Protein AF-A0A8S2J5C4-F1 (afdb_monomer)

InterPro domains:
  IPR001611 Leucine-rich repeat [PF13516] (174-197)
  IPR001611 Leucine-rich repeat [PF13516] (202-225)
  IPR010610 Erythromycin biosynthesis protein CIII-like, C-terminal domain [PF06722] (1-81)
  IPR032675 Leucine-rich repeat domain superfamily [G3DSA:3.80.10.10] (122-248)
  IPR050426 Glycosyltransferase 28 [PTHR48050] (3-110)

Secondary structure (DSSP, 8-state):
--EEE---HHHHHHHHHHT--EEE---STHHHHHHHHHHHTTSSPPP--TTT--HHHHHHHHHHHHH-HHHHHHHHHHHHHHHH--HHHHHHHHHHHHS-HHHHB-SS-TTSB--EEEGGGTEEE-HHHHHHHHHTTS--GGGPEE---SEEE-TTS---HHHHHHHHHHHHHH-S---EEE--SS--BHHHHHHHHHHHHH-SS--EEE--S-B-HHHHHHHHHHHHHHS-S---EEE-TTPPPPP-

Nearest PDB structures (foldseek):
  4peq-assembly2_D  TM=9.043E-01  e=5.462E-05  Bos taurus
  8ej4-assembly1_C  TM=9.328E-01  e=6.875E-05  Homo sapiens
  4peq-assembly1_B  TM=9.469E-01  e=1.629E-04  Bos taurus
  7vtq-assembly1_B  TM=9.035E-01  e=1.452E-04  Mus musculus
  8x7w-assembly1_D  TM=8.723E-01  e=1.936E-04  Escherichia coli K-12

Organism: NCBI:txid392030

Structure (mmCIF, N/CA/C/O backbone):
data_AF-A0A8S2J5C4-F1
#
_entry.id   AF-A0A8S2J5C4-F1
#
loop_
_atom_site.group_PDB
_atom_site.id
_atom_site.type_symbol
_atom_site.label_atom_id
_atom_site.label_alt_id
_atom_site.label_comp_id
_atom_site.label_asym_id
_atom_site.label_entity_id
_atom_site.label_seq_id
_atom_site.pdbx_PDB_ins_code
_atom_site.Cartn_x
_atom_site.Cartn_y
_atom_site.Cartn_z
_atom_site.occupancy
_atom_site.B_iso_or_equiv
_atom_site.auth_seq_id
_atom_site.auth_comp_id
_atom_site.auth_asym_id
_atom_site.auth_atom_id
_atom_site.pdbx_PDB_model_num
ATOM 1 N N . ASP A 1 1 ? -25.287 -9.073 27.183 1.00 85.12 1 ASP A N 1
ATOM 2 C CA . ASP A 1 1 ? -23.843 -9.213 26.931 1.00 85.12 1 ASP A CA 1
ATOM 3 C C . ASP A 1 1 ? -23.308 -7.969 26.255 1.00 85.12 1 ASP A C 1
ATOM 5 O O . ASP A 1 1 ? -24.075 -7.265 25.604 1.00 85.12 1 ASP A O 1
ATOM 9 N N . GLY A 1 2 ? -22.027 -7.682 26.456 1.00 93.75 2 GLY A N 1
ATOM 10 C CA . GLY A 1 2 ? -21.318 -6.548 25.875 1.00 93.75 2 GLY A CA 1
ATOM 11 C C . GLY A 1 2 ? -19.813 -6.787 25.938 1.00 93.75 2 GLY A C 1
ATOM 12 O O . GLY A 1 2 ? -19.362 -7.717 26.609 1.00 93.75 2 GLY A O 1
ATOM 13 N N . ILE A 1 3 ? -19.046 -5.990 25.205 1.00 96.25 3 ILE A N 1
ATOM 14 C CA . ILE A 1 3 ? -17.599 -6.159 25.050 1.00 96.25 3 ILE A CA 1
ATOM 15 C C . ILE A 1 3 ? -16.890 -4.920 25.586 1.00 96.25 3 ILE A C 1
ATOM 17 O O . ILE A 1 3 ? -17.375 -3.805 25.431 1.00 96.25 3 ILE A O 1
ATOM 21 N N . CYS A 1 4 ? -15.728 -5.115 26.201 1.00 97.44 4 CYS A N 1
ATOM 22 C CA . CYS A 1 4 ? -14.827 -4.042 26.599 1.00 97.44 4 CYS A CA 1
ATOM 23 C C . CYS A 1 4 ? -13.423 -4.351 26.073 1.00 97.44 4 CYS A C 1
ATOM 25 O O . CYS A 1 4 ? -12.930 -5.465 26.261 1.00 97.44 4 CYS A O 1
ATOM 27 N N . HIS A 1 5 ? -12.795 -3.399 25.384 1.00 97.62 5 HIS A N 1
ATOM 28 C CA . HIS A 1 5 ? -11.459 -3.577 24.818 1.00 97.62 5 HIS A CA 1
ATOM 29 C C . HIS A 1 5 ? -10.742 -2.246 24.576 1.00 97.62 5 HIS A C 1
ATOM 31 O O . HIS A 1 5 ? -11.338 -1.175 24.605 1.00 97.62 5 HIS A O 1
ATOM 37 N N . HIS A 1 6 ? -9.462 -2.319 24.222 1.00 96.75 6 HIS A N 1
ATOM 38 C CA . HIS A 1 6 ? -8.612 -1.146 24.013 1.00 96.75 6 HIS A CA 1
ATOM 39 C C . HIS A 1 6 ? -8.942 -0.282 22.774 1.00 96.75 6 HIS A C 1
ATOM 41 O O . HIS A 1 6 ? -8.589 0.885 22.738 1.00 96.75 6 HIS A O 1
ATOM 47 N N . GLY A 1 7 ? -9.613 -0.823 21.751 1.00 95.94 7 GLY A N 1
ATOM 48 C CA . GLY A 1 7 ? -10.027 -0.046 20.568 1.00 95.94 7 GLY A CA 1
ATOM 49 C C . GLY A 1 7 ? -9.244 -0.316 19.291 1.00 95.94 7 GLY A C 1
ATOM 50 O O . GLY A 1 7 ? -9.384 0.440 18.339 1.00 95.94 7 GLY A O 1
ATOM 51 N N . GLY A 1 8 ? -8.432 -1.374 19.235 1.00 95.62 8 GLY A N 1
ATOM 52 C CA . GLY A 1 8 ? -7.798 -1.785 17.983 1.00 95.62 8 GLY A CA 1
ATOM 53 C C . GLY A 1 8 ? -8.836 -2.126 16.908 1.00 95.62 8 GLY A C 1
ATOM 54 O O . GLY A 1 8 ? -9.813 -2.822 17.194 1.00 95.62 8 GLY A O 1
ATOM 55 N N . ALA A 1 9 ? -8.601 -1.679 15.669 1.00 94.00 9 ALA A N 1
ATOM 56 C CA . ALA A 1 9 ? -9.542 -1.778 14.546 1.00 94.00 9 ALA A CA 1
ATOM 57 C C . ALA A 1 9 ? -10.192 -3.167 14.399 1.00 94.00 9 ALA A C 1
ATOM 59 O O . ALA A 1 9 ? -11.412 -3.285 14.304 1.00 94.00 9 ALA A O 1
ATOM 60 N N . GLY A 1 10 ? -9.383 -4.233 14.436 1.00 94.44 10 GLY A N 1
ATOM 61 C CA . GLY A 1 10 ? -9.871 -5.607 14.298 1.00 94.44 10 GLY A CA 1
ATOM 62 C C . GLY A 1 10 ? -10.749 -6.068 15.465 1.00 94.44 10 GLY A C 1
ATOM 63 O O . GLY A 1 10 ? -11.749 -6.749 15.247 1.00 94.44 10 GLY A O 1
ATOM 64 N N . THR A 1 11 ? -10.419 -5.676 16.699 1.00 95.94 11 THR A N 1
ATOM 65 C CA . THR A 1 11 ? -11.220 -6.022 17.883 1.00 95.94 11 THR A CA 1
ATOM 66 C C . THR A 1 11 ? -12.532 -5.243 17.902 1.00 95.94 11 THR A C 1
ATOM 68 O O . THR A 1 11 ? -13.578 -5.844 18.145 1.00 95.94 11 THR A O 1
ATOM 71 N N . THR A 1 12 ? -12.492 -3.953 17.553 1.00 97.00 12 THR A N 1
ATOM 72 C CA . THR A 1 12 ? -13.690 -3.119 17.385 1.00 97.00 12 THR A CA 1
ATOM 73 C C . THR A 1 12 ? -14.611 -3.714 16.325 1.00 97.00 12 THR A C 1
ATOM 75 O O . THR A 1 12 ? -15.789 -3.956 16.587 1.00 97.00 12 THR A O 1
ATOM 78 N N . ALA A 1 13 ? -14.070 -4.044 15.148 1.00 95.19 13 ALA A N 1
ATOM 79 C CA . ALA A 1 13 ? -14.833 -4.674 14.078 1.00 95.19 13 ALA A CA 1
ATOM 80 C C . ALA A 1 13 ? -15.442 -6.015 14.518 1.00 95.19 13 ALA A C 1
ATOM 82 O O . ALA A 1 13 ? -16.607 -6.276 14.231 1.00 95.19 13 ALA A O 1
ATOM 83 N N . ALA A 1 14 ? -14.699 -6.850 15.251 1.00 96.44 14 ALA A N 1
ATOM 84 C CA . ALA A 1 14 ? -15.210 -8.119 15.763 1.00 96.44 14 ALA A CA 1
ATOM 85 C C . ALA A 1 14 ? -16.363 -7.928 16.764 1.00 96.44 14 ALA A C 1
ATOM 87 O O . ALA A 1 14 ? -17.365 -8.642 16.675 1.00 96.44 14 ALA A O 1
ATOM 88 N N . GLY A 1 15 ? -16.256 -6.959 17.679 1.00 96.69 15 GLY A N 1
ATOM 89 C CA . GLY A 1 15 ? -17.304 -6.675 18.659 1.00 96.69 15 GLY A CA 1
ATOM 90 C C . GLY A 1 15 ? -18.584 -6.135 18.026 1.00 96.69 15 GLY A C 1
ATOM 91 O O . GLY A 1 15 ? -19.674 -6.660 18.273 1.00 96.69 15 GLY A O 1
ATOM 92 N N . LEU A 1 16 ? -18.446 -5.176 17.107 1.00 96.81 16 LEU A N 1
ATOM 93 C CA . LEU A 1 16 ? -19.568 -4.649 16.331 1.00 96.81 16 LEU A CA 1
ATOM 94 C C . LEU A 1 16 ? -20.186 -5.727 15.433 1.00 96.81 16 LEU A C 1
ATOM 96 O O . LEU A 1 16 ? -21.406 -5.867 15.396 1.00 96.81 16 LEU A O 1
ATOM 100 N N . ARG A 1 17 ? -19.367 -6.564 14.780 1.00 96.81 17 ARG A N 1
ATOM 101 C CA . ARG A 1 17 ? -19.833 -7.707 13.977 1.00 96.81 17 ARG A CA 1
ATOM 102 C C . ARG A 1 17 ? -20.546 -8.761 14.814 1.00 96.81 17 ARG A C 1
ATOM 104 O O . ARG A 1 17 ? -21.398 -9.452 14.268 1.00 96.81 17 ARG A O 1
ATOM 111 N N . ALA A 1 18 ? -20.238 -8.911 16.103 1.00 97.62 18 ALA A N 1
ATOM 112 C CA . ALA A 1 18 ? -21.003 -9.769 17.011 1.00 97.62 18 ALA A CA 1
ATOM 113 C C . ALA A 1 18 ? -22.382 -9.171 17.347 1.00 97.62 18 ALA A C 1
ATOM 115 O O . ALA A 1 18 ? -23.300 -9.901 17.713 1.00 97.62 18 ALA A O 1
ATOM 116 N N . GLY A 1 19 ? -22.568 -7.869 17.127 1.00 97.62 19 GLY A N 1
ATOM 117 C CA . GLY A 1 19 ? -23.791 -7.142 17.445 1.00 97.62 19 GLY A CA 1
ATOM 118 C C . GLY A 1 19 ? -23.923 -6.835 18.934 1.00 97.62 19 GLY A C 1
ATOM 119 O O . GLY A 1 19 ? -25.033 -6.809 19.465 1.00 97.62 19 GLY A O 1
ATOM 120 N N . LEU A 1 20 ? -22.788 -6.668 19.617 1.00 97.69 20 LEU A N 1
ATOM 121 C CA . LEU A 1 20 ? -22.727 -6.430 21.051 1.00 97.69 20 LEU A CA 1
ATOM 122 C C . LEU A 1 20 ? -22.368 -4.968 21.338 1.00 97.69 20 LEU A C 1
ATOM 124 O O . LEU A 1 20 ? -21.458 -4.430 20.697 1.00 97.69 20 LEU A O 1
ATOM 128 N N . PRO A 1 21 ? -23.029 -4.330 22.322 1.00 98.25 21 PRO A N 1
ATOM 129 C CA . PRO A 1 21 ? -22.590 -3.041 22.824 1.00 98.25 21 PRO A CA 1
ATOM 130 C C . PRO A 1 21 ? -21.111 -3.073 23.215 1.00 98.25 21 PRO A C 1
ATOM 132 O O . PRO A 1 21 ? -20.671 -4.011 23.887 1.00 98.25 21 PRO A O 1
ATOM 135 N N . THR A 1 22 ? -20.351 -2.071 22.783 1.00 97.94 22 THR A N 1
ATOM 136 C CA . THR A 1 22 ? -18.886 -2.077 22.870 1.00 97.94 22 THR A CA 1
ATOM 137 C C . THR A 1 22 ? -18.379 -0.881 23.675 1.00 97.94 22 THR A C 1
ATOM 139 O O . THR A 1 22 ? -18.705 0.259 23.373 1.00 97.94 22 THR A O 1
ATOM 142 N N . ILE A 1 23 ? -17.569 -1.131 24.702 1.00 98.38 23 ILE A N 1
ATOM 143 C CA . ILE A 1 23 ? -16.819 -0.119 25.452 1.00 98.38 23 ILE A CA 1
ATOM 144 C C . ILE A 1 23 ? -15.395 -0.083 24.902 1.00 98.38 23 ILE A C 1
ATOM 146 O O . ILE A 1 23 ? -14.729 -1.120 24.817 1.00 98.38 23 ILE A O 1
ATOM 150 N N . VAL A 1 24 ? -14.919 1.117 24.571 1.00 98.38 24 VAL A N 1
ATOM 151 C CA . VAL A 1 24 ? -13.563 1.337 24.062 1.00 98.38 24 VAL A CA 1
ATOM 152 C C . VAL A 1 24 ? -12.733 2.101 25.090 1.00 98.38 24 VAL A C 1
ATOM 154 O O . VAL A 1 24 ? -13.115 3.191 25.511 1.00 98.38 24 VAL A O 1
ATOM 157 N N . ILE A 1 25 ? -11.592 1.527 25.479 1.00 98.31 25 ILE A N 1
ATOM 158 C CA . ILE A 1 25 ? -10.622 2.110 26.416 1.00 98.31 25 ILE A CA 1
ATOM 159 C C . ILE A 1 25 ? -9.326 2.431 25.657 1.00 98.31 25 ILE A C 1
ATOM 161 O O . ILE A 1 25 ? -8.399 1.617 25.669 1.00 98.31 25 ILE A O 1
ATOM 165 N N . PRO A 1 26 ? -9.246 3.570 24.948 1.00 97.94 26 PRO A N 1
ATOM 166 C CA . PRO A 1 26 ? -8.093 3.877 24.116 1.00 97.94 26 PRO A CA 1
ATOM 167 C C . PRO A 1 26 ? -6.864 4.231 24.953 1.00 97.94 26 PRO A C 1
ATOM 169 O O . PRO A 1 26 ? -6.944 4.944 25.956 1.00 97.94 26 PRO A O 1
ATOM 172 N N . PHE A 1 27 ? -5.707 3.764 24.494 1.00 96.75 27 PHE A N 1
ATOM 173 C CA . PHE A 1 27 ? -4.395 4.114 25.032 1.00 96.75 27 PHE A CA 1
ATOM 174 C C . PHE A 1 27 ? -3.705 5.157 24.147 1.00 96.75 27 PHE A C 1
ATOM 176 O O . PHE A 1 27 ? -3.158 6.129 24.662 1.00 96.75 27 PHE A O 1
ATOM 183 N N . PHE A 1 28 ? -3.743 4.988 22.820 1.00 93.19 28 PHE A N 1
ATOM 184 C CA . PHE A 1 28 ? -3.074 5.875 21.859 1.00 93.19 28 PHE A CA 1
ATOM 185 C C . PHE A 1 28 ? -3.637 5.726 20.434 1.00 93.19 28 PHE A C 1
ATOM 187 O O . PHE A 1 28 ? -4.315 4.749 20.118 1.00 93.19 28 PHE A O 1
ATOM 194 N N . GLY A 1 29 ? -3.297 6.677 19.559 1.00 93.44 29 GLY A N 1
ATOM 195 C CA . GLY A 1 29 ? -3.454 6.548 18.107 1.00 93.44 29 GLY A CA 1
ATOM 196 C C . GLY A 1 29 ? -4.897 6.402 17.623 1.00 93.44 29 GLY A C 1
ATOM 197 O O . GLY A 1 29 ? -5.802 7.101 18.077 1.00 93.44 29 GLY A O 1
ATOM 198 N N . ASP A 1 30 ? -5.099 5.482 16.681 1.00 92.75 30 ASP A N 1
ATOM 199 C CA . ASP A 1 30 ? -6.379 5.220 16.015 1.00 92.75 30 ASP A CA 1
ATOM 200 C C . ASP A 1 30 ? -7.457 4.638 16.946 1.00 92.75 30 ASP A C 1
ATOM 202 O O . ASP A 1 30 ? -8.636 4.631 16.604 1.00 92.75 30 ASP A O 1
ATOM 206 N N . GLN A 1 31 ? -7.093 4.205 18.154 1.00 97.56 31 GLN A N 1
ATOM 207 C CA . GLN A 1 31 ? -8.039 3.667 19.135 1.00 97.56 31 GLN A CA 1
ATOM 208 C C . GLN A 1 31 ? -9.075 4.708 19.580 1.00 97.56 31 GLN A C 1
ATOM 210 O O . GLN A 1 31 ? -10.229 4.356 19.824 1.00 97.56 31 GLN A O 1
ATOM 215 N N . TYR A 1 32 ? -8.687 5.987 19.657 1.00 97.06 32 TYR A N 1
ATOM 216 C CA . TYR A 1 32 ? -9.616 7.084 19.959 1.00 97.06 32 TYR A CA 1
ATOM 217 C C . TYR A 1 32 ? -10.652 7.240 18.850 1.00 97.06 32 TYR A C 1
ATOM 219 O O . TYR A 1 32 ? -11.847 7.265 19.128 1.00 97.06 32 TYR A O 1
ATOM 227 N N . PHE A 1 33 ? -10.191 7.228 17.596 1.00 97.00 33 PHE A N 1
ATOM 228 C CA . PHE A 1 33 ? -11.062 7.265 16.426 1.00 97.00 33 PHE A CA 1
ATOM 229 C C . PHE A 1 33 ? -12.081 6.119 16.453 1.00 97.00 33 PHE A C 1
ATOM 231 O O . PHE A 1 33 ? -13.271 6.348 16.253 1.00 97.00 33 PHE A O 1
ATOM 238 N N . TRP A 1 34 ? -11.656 4.892 16.767 1.00 97.31 34 TRP A N 1
ATOM 239 C CA . TRP A 1 34 ? -12.586 3.765 16.867 1.00 97.31 34 TRP A CA 1
ATOM 240 C C . TRP A 1 34 ? -13.574 3.895 18.029 1.00 97.31 34 TRP A C 1
ATOM 242 O O . TRP A 1 34 ? -14.727 3.493 17.886 1.00 97.31 34 TRP A O 1
ATOM 252 N N . GLY A 1 35 ? -13.156 4.479 19.153 1.00 97.50 35 GLY A N 1
ATOM 253 C CA . GLY A 1 35 ? -14.060 4.832 20.247 1.00 97.50 35 GLY A CA 1
ATOM 254 C C . GLY A 1 35 ? -15.133 5.836 19.823 1.00 97.50 35 GLY A C 1
ATOM 255 O O . GLY A 1 35 ? -16.315 5.616 20.086 1.00 97.50 35 GLY A O 1
ATOM 256 N N . ASP A 1 36 ? -14.740 6.875 19.086 1.00 97.94 36 ASP A N 1
ATOM 257 C CA . ASP A 1 36 ? -15.668 7.865 18.536 1.00 97.94 36 ASP A CA 1
ATOM 258 C C . ASP A 1 36 ? -16.635 7.232 17.526 1.00 97.94 36 ASP A C 1
ATOM 260 O O . ASP A 1 36 ? -17.833 7.502 17.572 1.00 97.94 36 ASP A O 1
ATOM 264 N N . VAL A 1 37 ? -16.157 6.334 16.655 1.00 97.31 37 VAL A N 1
ATOM 265 C CA . VAL A 1 37 ? -17.010 5.586 15.711 1.00 97.31 37 VAL A CA 1
ATOM 266 C C . VAL A 1 37 ? -18.056 4.749 16.455 1.00 97.31 37 VAL A C 1
ATOM 268 O O . VAL A 1 37 ? -19.233 4.750 16.081 1.00 97.31 37 VAL A O 1
ATOM 271 N N . VAL A 1 38 ? -17.663 4.058 17.529 1.00 98.00 38 VAL A N 1
ATOM 272 C CA . VAL A 1 38 ? -18.588 3.267 18.354 1.00 98.00 38 VAL A CA 1
ATOM 273 C C . VAL A 1 38 ? -19.655 4.162 18.990 1.00 98.00 38 VAL A C 1
ATOM 275 O O . VAL A 1 38 ? -20.844 3.854 18.872 1.00 98.00 38 VAL A O 1
ATOM 278 N N . GLN A 1 39 ? -19.264 5.295 19.575 1.00 97.81 39 GLN A N 1
ATOM 279 C CA . GLN A 1 39 ? -20.200 6.248 20.174 1.00 97.81 39 GLN A CA 1
ATOM 280 C C . GLN A 1 39 ? -21.155 6.855 19.139 1.00 97.81 39 GLN A C 1
ATOM 282 O O . GLN A 1 39 ? -22.369 6.854 19.341 1.00 97.81 39 GLN A O 1
ATOM 287 N N . GLN A 1 40 ? -20.625 7.356 18.021 1.00 97.81 40 GLN A N 1
ATOM 288 C CA . GLN A 1 40 ? -21.407 8.004 16.963 1.00 97.81 40 GLN A CA 1
ATOM 289 C C . GLN A 1 40 ? -22.388 7.037 16.297 1.00 97.81 40 GLN A C 1
ATOM 291 O O . GLN A 1 40 ? -23.476 7.438 15.889 1.00 97.81 40 GLN A O 1
ATOM 296 N N . SER A 1 41 ? -22.032 5.753 16.217 1.00 96.81 41 SER A N 1
ATOM 297 C CA . SER A 1 41 ? -22.940 4.716 15.725 1.00 96.81 41 SER A CA 1
ATOM 298 C C . SER A 1 41 ? -24.054 4.352 16.713 1.00 96.81 41 SER A C 1
ATOM 300 O O . SER A 1 41 ? -24.989 3.658 16.323 1.00 96.81 41 SER A O 1
ATOM 302 N N . GLY A 1 42 ? 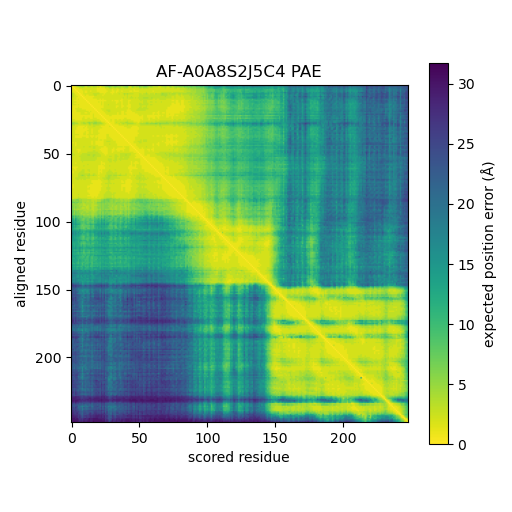-23.963 4.790 17.976 1.00 97.56 42 GLY A N 1
ATOM 303 C CA . GLY A 1 42 ? -24.887 4.431 19.053 1.00 97.56 42 GLY A CA 1
ATOM 304 C C . GLY A 1 42 ? -24.713 3.003 19.580 1.00 97.56 42 GLY A C 1
ATOM 305 O O . GLY A 1 42 ? -25.553 2.532 20.344 1.00 97.56 42 GLY A O 1
ATOM 306 N N . ALA A 1 43 ? -23.648 2.301 19.181 1.00 97.75 43 ALA A N 1
ATOM 307 C CA . ALA A 1 43 ? -23.364 0.922 19.586 1.00 97.75 43 ALA A CA 1
ATOM 308 C C . ALA A 1 43 ? -22.537 0.825 20.883 1.00 97.75 43 ALA A C 1
ATOM 310 O O . ALA A 1 43 ? -22.139 -0.266 21.287 1.00 97.75 43 ALA A O 1
ATOM 311 N N . GLY A 1 44 ? -22.262 1.945 21.544 1.00 97.81 44 GLY A N 1
ATOM 312 C CA . GLY A 1 44 ? -21.526 1.979 22.799 1.00 97.81 44 GLY A CA 1
ATOM 313 C C . GLY A 1 44 ? -21.467 3.381 23.402 1.00 97.81 44 GLY A C 1
ATOM 314 O O . GLY A 1 44 ? -21.873 4.349 22.755 1.00 97.81 44 GLY A O 1
ATOM 315 N N . PRO A 1 45 ? -20.995 3.504 24.652 1.00 97.31 45 PRO A N 1
ATOM 316 C CA . PRO A 1 45 ? -20.709 4.799 25.256 1.00 97.31 45 PRO A CA 1
ATOM 317 C C . PRO A 1 45 ? -19.505 5.476 24.580 1.00 97.31 45 PRO A C 1
ATOM 319 O O . PRO A 1 45 ? -18.800 4.866 23.776 1.00 97.31 45 PRO A O 1
ATOM 322 N N . GLY A 1 46 ? -19.260 6.741 24.937 1.00 96.50 46 GLY A N 1
ATOM 323 C CA . GLY A 1 46 ? -18.043 7.450 24.533 1.00 96.50 46 GLY A CA 1
ATOM 324 C C . GLY A 1 46 ? -16.763 6.738 24.983 1.00 96.50 46 GLY A C 1
ATOM 325 O O . GLY A 1 46 ? -16.806 5.976 25.959 1.00 96.50 46 GLY A O 1
ATOM 326 N N . PRO A 1 47 ? -15.630 6.970 24.292 1.00 97.38 47 PRO A N 1
ATOM 327 C CA . PRO A 1 47 ? -14.359 6.378 24.681 1.00 97.38 47 PRO A CA 1
ATOM 328 C C . PRO A 1 47 ? -14.012 6.733 26.128 1.00 97.38 47 PRO A C 1
ATOM 330 O O . PRO A 1 47 ? -14.262 7.848 26.586 1.00 97.38 47 PRO A O 1
ATOM 333 N N . LEU A 1 48 ? -13.401 5.784 26.835 1.00 98.00 48 LEU A N 1
ATOM 334 C CA . LEU A 1 48 ? -12.895 5.963 28.194 1.00 98.00 48 LEU A CA 1
ATOM 335 C C . LEU A 1 48 ? -11.361 5.925 28.166 1.00 98.00 48 LEU A C 1
ATOM 337 O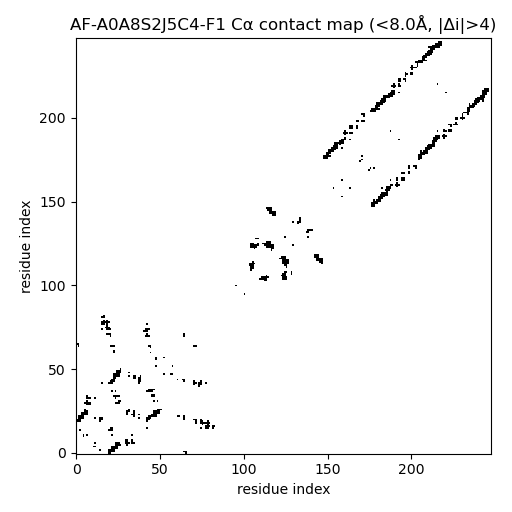 O . LEU A 1 48 ? -10.791 4.842 28.300 1.00 98.00 48 LEU A O 1
ATOM 341 N N . PRO A 1 49 ? -10.667 7.057 27.941 1.00 97.88 49 PRO A N 1
ATOM 342 C CA . PRO A 1 49 ? -9.216 7.059 27.799 1.00 97.88 49 PRO A CA 1
ATOM 343 C C . PRO A 1 49 ? -8.528 6.429 29.006 1.00 97.88 49 PRO A C 1
ATOM 345 O O . PRO A 1 49 ? -8.819 6.784 30.148 1.00 97.88 49 PRO A O 1
ATOM 348 N N . ALA A 1 50 ? -7.573 5.529 28.761 1.00 97.31 50 ALA A N 1
ATOM 349 C CA . ALA A 1 50 ? -6.875 4.811 29.828 1.00 97.31 50 ALA A CA 1
ATOM 350 C C . ALA A 1 50 ? -6.190 5.760 30.832 1.00 97.31 50 ALA A C 1
ATOM 352 O O . ALA A 1 50 ? -6.098 5.445 32.015 1.00 97.31 50 ALA A O 1
ATOM 353 N N . ALA A 1 51 ? -5.755 6.939 30.373 1.00 96.56 51 ALA A N 1
ATOM 354 C CA . ALA A 1 51 ? -5.103 7.959 31.194 1.00 96.56 51 ALA A CA 1
ATOM 355 C C . ALA A 1 51 ? -6.021 8.601 32.253 1.00 96.56 51 ALA A C 1
ATOM 357 O O . ALA A 1 51 ? -5.525 9.110 33.255 1.00 96.56 51 ALA A O 1
ATOM 358 N N . THR A 1 52 ? -7.339 8.598 32.037 1.00 96.88 52 THR A N 1
ATOM 359 C CA . THR A 1 52 ? -8.335 9.216 32.931 1.00 96.88 52 THR A CA 1
ATOM 360 C C . THR A 1 52 ? -9.379 8.217 33.429 1.00 96.88 52 THR A C 1
ATOM 362 O O . THR A 1 52 ? -10.363 8.611 34.056 1.00 96.88 52 THR A O 1
ATOM 365 N N . LEU A 1 53 ? -9.179 6.925 33.153 1.00 97.12 53 LEU A N 1
ATOM 366 C CA . LEU A 1 53 ? -10.085 5.856 33.543 1.00 97.12 53 LEU A CA 1
ATOM 367 C C . LEU A 1 53 ? -10.111 5.701 35.066 1.00 97.12 53 LEU A C 1
ATOM 369 O O . LEU A 1 53 ? -9.075 5.597 35.721 1.00 97.12 53 LEU A O 1
ATOM 373 N N . THR A 1 54 ? -11.314 5.607 35.617 1.00 97.94 54 THR A N 1
ATOM 374 C CA . THR A 1 54 ? -11.547 5.310 37.033 1.00 97.94 54 THR A CA 1
ATOM 375 C C . THR A 1 54 ? -12.497 4.127 37.180 1.00 97.94 54 THR A C 1
ATOM 377 O O . THR A 1 54 ? -13.201 3.747 36.240 1.00 97.94 54 THR A O 1
ATOM 380 N N . THR A 1 55 ? -12.559 3.547 38.377 1.00 97.94 55 THR A N 1
ATOM 381 C CA . THR A 1 55 ? -13.519 2.478 38.680 1.00 97.94 55 THR A CA 1
ATOM 382 C C . THR A 1 55 ? -14.957 2.953 38.464 1.00 97.94 55 THR A C 1
ATOM 384 O O . THR A 1 55 ? -15.763 2.228 37.889 1.00 97.94 55 THR A O 1
ATOM 387 N N . GLU A 1 56 ? -15.282 4.185 38.858 1.00 98.19 56 GLU A N 1
ATOM 388 C CA . GLU A 1 56 ? -16.627 4.758 38.739 1.00 98.19 56 GLU A CA 1
ATOM 389 C C . GLU A 1 56 ? -17.036 4.933 37.275 1.00 98.19 56 GLU A C 1
ATOM 391 O O . GLU A 1 56 ? -18.148 4.567 36.889 1.00 98.19 56 GLU A O 1
ATOM 396 N N . THR A 1 57 ? -16.131 5.457 36.444 1.00 97.50 57 THR A N 1
ATOM 397 C CA . THR A 1 57 ? -16.393 5.658 35.011 1.00 97.50 57 THR A CA 1
ATOM 398 C C . THR A 1 57 ? -16.564 4.326 34.282 1.00 97.50 57 THR A C 1
ATOM 400 O O . THR A 1 57 ? -17.494 4.182 33.484 1.00 97.50 57 THR A O 1
ATOM 403 N N . LEU A 1 58 ? -15.757 3.313 34.617 1.00 97.62 58 LEU A N 1
ATOM 404 C CA . LEU A 1 58 ? -15.897 1.969 34.058 1.00 97.62 58 LEU A CA 1
ATOM 405 C C . LEU A 1 58 ? -17.199 1.281 34.499 1.00 97.62 58 LEU A C 1
ATOM 407 O O . LEU A 1 58 ? -17.910 0.719 33.665 1.00 97.62 58 LEU A O 1
ATOM 411 N N . VAL A 1 59 ? -17.545 1.345 35.789 1.00 98.12 59 VAL A N 1
ATOM 412 C CA . VAL A 1 59 ? -18.801 0.785 36.322 1.00 98.12 59 VAL A CA 1
ATOM 413 C C . VAL A 1 59 ? -20.010 1.451 35.671 1.00 98.12 59 VAL A C 1
ATOM 415 O O . VAL A 1 59 ? -20.957 0.760 35.285 1.00 98.12 59 VAL A O 1
ATOM 418 N N . SER A 1 60 ? -19.971 2.774 35.496 1.00 97.62 60 SER A N 1
ATOM 419 C CA . SER A 1 60 ? -21.018 3.521 34.797 1.00 97.62 60 SER A CA 1
ATOM 420 C C . SER A 1 60 ? -21.198 3.015 33.363 1.00 97.62 60 SER A C 1
ATOM 422 O O . SER A 1 60 ? -22.305 2.643 32.974 1.00 97.62 60 SER A O 1
ATOM 424 N N . ALA A 1 61 ? -20.109 2.876 32.602 1.00 97.62 61 ALA A N 1
ATOM 425 C CA . ALA A 1 61 ? -20.166 2.371 31.233 1.00 97.62 61 ALA A CA 1
ATOM 426 C C . ALA A 1 61 ? -20.696 0.932 31.145 1.00 97.62 61 ALA A C 1
ATOM 428 O O . ALA A 1 61 ? -21.563 0.658 30.315 1.00 97.62 61 ALA A O 1
ATOM 429 N N . ILE A 1 62 ? -20.249 0.030 32.030 1.00 97.62 62 ILE A N 1
ATOM 430 C CA . ILE A 1 62 ? -20.761 -1.351 32.115 1.00 97.62 62 ILE A CA 1
ATOM 431 C C . ILE A 1 62 ? -22.264 -1.354 32.425 1.00 97.62 62 ILE A C 1
ATOM 433 O O . ILE A 1 62 ? -23.028 -2.123 31.837 1.00 97.62 62 ILE A O 1
ATOM 437 N N . THR A 1 63 ? -22.707 -0.473 33.321 1.00 97.44 63 THR A N 1
ATOM 438 C CA . THR A 1 63 ? -24.120 -0.335 33.692 1.00 97.44 63 THR A CA 1
ATOM 439 C C . THR A 1 63 ? -24.958 0.158 32.512 1.00 97.44 63 THR A C 1
ATOM 441 O O . THR A 1 63 ? -26.043 -0.376 32.277 1.00 97.44 63 THR A O 1
ATOM 444 N N . ILE A 1 64 ? -24.448 1.118 31.734 1.00 96.44 64 ILE A N 1
ATOM 445 C CA . ILE A 1 64 ? -25.103 1.634 30.524 1.00 96.44 64 ILE A CA 1
ATOM 446 C C . ILE A 1 64 ? -25.290 0.509 29.505 1.00 96.44 64 ILE A C 1
ATOM 448 O O . ILE A 1 64 ? -26.427 0.191 29.157 1.00 96.44 64 ILE A O 1
ATOM 45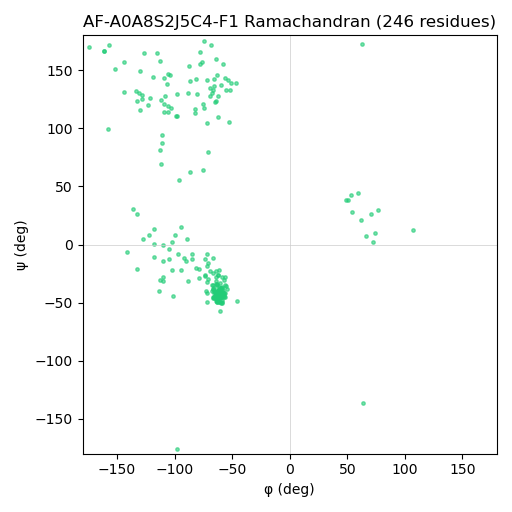2 N N . ILE A 1 65 ? -24.210 -0.165 29.091 1.00 96.56 65 ILE A N 1
ATOM 453 C CA . ILE A 1 65 ? -24.297 -1.222 28.066 1.00 96.56 65 ILE A CA 1
ATOM 454 C C . ILE A 1 65 ? -25.169 -2.408 28.506 1.00 96.56 65 ILE A C 1
ATOM 456 O O . ILE A 1 65 ? -25.747 -3.119 27.680 1.00 96.56 65 ILE A O 1
ATOM 460 N N . SER A 1 66 ? -25.281 -2.633 29.818 1.00 96.25 66 SER A N 1
ATOM 461 C CA . SER A 1 66 ? -26.071 -3.726 30.385 1.00 96.25 66 SER A CA 1
ATOM 462 C C . SER A 1 66 ? -27.564 -3.420 30.417 1.00 96.25 66 SER A C 1
ATOM 464 O O . SER A 1 66 ? -28.361 -4.352 30.302 1.00 96.25 66 SER A O 1
ATOM 466 N N . ASN A 1 67 ? -27.959 -2.152 30.527 1.00 96.25 67 ASN A N 1
ATOM 467 C CA . ASN A 1 67 ? -29.356 -1.766 30.739 1.00 96.25 67 ASN A CA 1
ATOM 468 C C . ASN A 1 67 ? -29.998 -1.079 29.529 1.00 96.25 67 ASN A C 1
ATOM 470 O O . ASN A 1 67 ? -31.209 -1.212 29.337 1.00 96.25 67 ASN A O 1
ATOM 474 N N . ASP A 1 68 ? -29.215 -0.403 28.688 1.00 97.44 68 ASP A N 1
ATOM 475 C CA . ASP A 1 68 ? -29.728 0.331 27.535 1.00 97.44 68 ASP A CA 1
ATOM 476 C C . ASP A 1 68 ? -30.195 -0.625 26.422 1.00 97.44 68 ASP A C 1
ATOM 478 O O . ASP A 1 68 ? -29.412 -1.241 25.692 1.00 97.44 68 ASP A O 1
ATOM 482 N N . GLN A 1 69 ? -31.516 -0.764 26.297 1.00 97.25 69 GLN A N 1
ATOM 483 C CA . GLN A 1 69 ? -32.140 -1.615 25.283 1.00 97.25 69 GLN A CA 1
ATOM 484 C C . GLN A 1 69 ? -32.057 -1.020 23.877 1.00 97.25 69 GLN A C 1
ATOM 486 O O . GLN A 1 69 ? -32.095 -1.772 22.905 1.00 97.25 69 GLN A O 1
ATOM 491 N N . VAL A 1 70 ? -31.957 0.305 23.752 1.00 97.44 70 VAL A N 1
ATOM 492 C CA . VAL A 1 70 ? -31.813 0.971 22.455 1.00 97.44 70 VAL A CA 1
ATOM 493 C C . VAL A 1 70 ? -30.414 0.701 21.919 1.00 97.44 70 VAL A C 1
ATOM 495 O O . VAL A 1 70 ? -30.289 0.191 20.810 1.00 97.44 70 VAL A O 1
ATOM 498 N N . MET A 1 71 ? -29.381 0.915 22.736 1.00 97.75 71 MET A N 1
ATOM 499 C CA . MET A 1 71 ? -27.987 0.621 22.385 1.00 97.75 71 MET A CA 1
ATOM 500 C C . MET A 1 71 ? -27.793 -0.844 21.977 1.00 97.75 71 MET A C 1
ATOM 502 O O . MET A 1 71 ? -27.129 -1.131 20.984 1.00 97.75 71 MET A O 1
ATOM 506 N N . LYS A 1 72 ? -28.421 -1.788 22.691 1.00 97.94 72 LYS A N 1
ATOM 507 C CA . LYS A 1 72 ? -28.392 -3.213 22.319 1.00 97.94 72 LYS A CA 1
ATOM 508 C C . LYS A 1 72 ? -29.014 -3.483 20.954 1.00 97.94 72 LYS A C 1
ATOM 510 O O . LYS A 1 72 ? -28.427 -4.229 20.176 1.00 97.94 72 LYS A O 1
ATOM 515 N N . ARG A 1 73 ? -30.172 -2.887 20.648 1.00 98.06 73 ARG A N 1
ATOM 516 C CA . ARG A 1 73 ? -30.808 -3.029 19.325 1.00 98.06 73 ARG A CA 1
ATOM 517 C C . ARG A 1 73 ? -29.945 -2.413 18.229 1.00 98.06 73 ARG A C 1
ATOM 519 O O . ARG A 1 73 ? -29.701 -3.062 17.223 1.00 98.06 73 ARG A O 1
ATOM 526 N N . VAL A 1 74 ? -29.410 -1.214 18.457 1.00 98.12 74 VAL A N 1
ATOM 527 C CA . VAL A 1 74 ? -28.517 -0.531 17.509 1.00 98.12 74 VAL A CA 1
ATOM 528 C C . VAL A 1 74 ? -27.262 -1.361 17.237 1.00 98.12 74 VAL A C 1
ATOM 530 O O . VAL A 1 74 ? -26.889 -1.544 16.078 1.00 98.12 74 VAL A O 1
ATOM 533 N N . ALA A 1 75 ? -26.640 -1.920 18.278 1.00 98.06 75 ALA A N 1
ATOM 534 C CA . ALA A 1 75 ? -25.502 -2.818 18.128 1.00 98.06 75 ALA A CA 1
ATOM 535 C C . ALA A 1 75 ? -25.883 -4.078 17.332 1.00 98.06 75 ALA A C 1
ATOM 537 O O . ALA A 1 75 ? -25.161 -4.450 16.410 1.00 98.06 75 ALA A O 1
ATOM 538 N N . GLN A 1 76 ? -27.033 -4.700 17.616 1.00 98.25 76 GLN A N 1
ATOM 539 C CA . GLN A 1 76 ? -27.533 -5.860 16.867 1.00 98.25 76 GLN A CA 1
ATOM 540 C C . GLN A 1 76 ? -27.769 -5.541 15.386 1.00 98.25 76 GLN A C 1
ATOM 542 O O . GLN A 1 76 ? -27.323 -6.300 14.523 1.00 98.25 76 GLN A O 1
ATOM 547 N N . ASP A 1 77 ? -28.409 -4.411 15.085 1.00 98.06 77 ASP A N 1
ATOM 548 C CA . ASP A 1 77 ? -28.681 -3.952 13.722 1.00 98.06 77 ASP A CA 1
ATOM 549 C C . ASP A 1 77 ? -27.388 -3.623 12.970 1.00 98.06 77 ASP A C 1
ATOM 551 O O . ASP A 1 77 ? -27.222 -3.989 11.804 1.00 98.06 77 ASP A O 1
ATOM 555 N N . LEU A 1 78 ? -26.427 -2.979 13.634 1.00 97.56 78 LEU A N 1
ATOM 556 C CA . LEU A 1 78 ? -25.097 -2.743 13.081 1.00 97.56 78 LEU A CA 1
ATOM 557 C C . LEU A 1 78 ? -24.363 -4.061 12.807 1.00 97.56 78 LEU A C 1
ATOM 559 O O . LEU A 1 78 ? -23.845 -4.245 11.708 1.00 97.56 78 LEU A O 1
ATOM 563 N N . GLY A 1 79 ? -24.395 -5.011 13.740 1.00 97.81 79 GLY A N 1
ATOM 564 C CA . GLY A 1 79 ? -23.825 -6.340 13.538 1.00 97.81 79 GLY A CA 1
ATOM 565 C C . GLY A 1 79 ? -24.485 -7.097 12.386 1.00 97.81 79 GLY A C 1
ATOM 566 O O . GLY A 1 79 ? -23.796 -7.751 11.608 1.00 97.81 79 GLY A O 1
ATOM 567 N N . ASN A 1 80 ? -25.805 -6.970 12.216 1.00 98.00 80 ASN A N 1
ATOM 568 C CA . ASN A 1 80 ? -26.522 -7.521 11.066 1.00 98.00 80 ASN A CA 1
ATOM 569 C C . ASN A 1 80 ? -26.053 -6.890 9.753 1.00 98.00 80 ASN A C 1
ATOM 571 O O . ASN A 1 80 ? -25.826 -7.619 8.791 1.00 98.00 80 ASN A O 1
ATOM 575 N N . ARG A 1 81 ? -25.860 -5.568 9.701 1.00 96.75 81 ARG A N 1
ATOM 576 C CA . ARG A 1 81 ? -25.317 -4.897 8.509 1.00 96.75 81 ARG A CA 1
ATOM 577 C C . ARG A 1 81 ? -23.908 -5.388 8.182 1.00 96.75 81 ARG A C 1
ATOM 579 O O . ARG A 1 81 ? -23.691 -5.838 7.065 1.00 96.75 81 ARG A O 1
ATOM 586 N N . ILE A 1 82 ? -23.007 -5.420 9.165 1.00 95.19 82 ILE A N 1
ATOM 587 C CA . ILE A 1 82 ? -21.617 -5.877 8.977 1.00 95.19 82 ILE A CA 1
ATOM 588 C C . ILE A 1 82 ? -21.553 -7.357 8.563 1.00 95.19 82 ILE A C 1
ATOM 590 O O . ILE A 1 82 ? -20.685 -7.766 7.802 1.00 95.19 82 ILE A O 1
ATOM 594 N N . ARG A 1 83 ? -22.457 -8.215 9.048 1.00 95.88 83 ARG A N 1
ATOM 595 C CA . ARG A 1 83 ? -22.488 -9.629 8.624 1.00 95.88 83 ARG A CA 1
ATOM 596 C C . ARG A 1 83 ? -23.027 -9.825 7.206 1.00 95.88 83 ARG A C 1
ATOM 598 O O . ARG A 1 83 ? -22.672 -10.821 6.585 1.00 95.88 83 ARG A O 1
ATOM 605 N N . ASN A 1 84 ? -23.881 -8.918 6.734 1.00 96.25 84 ASN A N 1
ATOM 606 C CA . ASN A 1 84 ? -24.509 -8.990 5.415 1.00 96.25 84 ASN A CA 1
ATOM 607 C C . ASN A 1 84 ? -23.782 -8.157 4.349 1.00 96.25 84 ASN A C 1
ATOM 609 O O . ASN A 1 84 ? -24.125 -8.248 3.171 1.00 96.25 84 ASN A O 1
ATOM 613 N N . GLU A 1 85 ? -22.796 -7.346 4.730 1.00 93.31 85 GLU A N 1
ATOM 614 C CA . GLU A 1 85 ? -21.956 -6.635 3.773 1.00 93.31 85 GLU A CA 1
ATOM 615 C C . GLU A 1 85 ? -20.894 -7.563 3.169 1.00 93.31 85 GLU A C 1
ATOM 617 O O . GLU A 1 85 ? -20.463 -8.546 3.774 1.00 93.31 85 GLU A O 1
ATOM 622 N N . ASN A 1 86 ? -20.418 -7.211 1.976 1.00 93.56 86 ASN A N 1
ATOM 623 C CA . ASN A 1 86 ? -19.248 -7.836 1.372 1.00 93.56 86 ASN A CA 1
ATOM 624 C C . ASN A 1 86 ? -18.099 -6.822 1.307 1.00 93.56 86 ASN A C 1
ATOM 626 O O . ASN A 1 86 ? -17.728 -6.338 0.237 1.00 93.56 86 ASN A O 1
ATOM 630 N N . GLY A 1 87 ? -17.565 -6.467 2.480 1.00 88.56 87 GLY A N 1
ATOM 631 C CA . GLY A 1 87 ? -16.514 -5.455 2.613 1.00 88.56 87 GLY A CA 1
ATOM 632 C C . GLY A 1 87 ? -15.248 -5.797 1.822 1.00 88.56 87 GLY A C 1
ATOM 633 O O . GLY A 1 87 ? -14.654 -4.916 1.207 1.00 88.56 87 GLY A O 1
ATOM 634 N N . CYS A 1 88 ? -14.872 -7.080 1.754 1.00 88.81 88 CYS A N 1
ATOM 635 C CA . CYS A 1 88 ? -13.729 -7.530 0.956 1.00 88.81 88 CYS A CA 1
ATOM 636 C C . CYS A 1 88 ? -13.942 -7.272 -0.539 1.00 88.81 88 CYS A C 1
ATOM 638 O O . CYS A 1 88 ? -13.073 -6.687 -1.180 1.00 88.81 88 CYS A O 1
ATOM 640 N N . GLN A 1 89 ? -15.097 -7.655 -1.091 1.00 91.88 89 GLN A N 1
ATOM 641 C CA . GLN A 1 89 ? -15.408 -7.400 -2.498 1.00 91.88 89 GLN A CA 1
ATOM 642 C C . GLN A 1 89 ? -15.486 -5.900 -2.792 1.00 91.88 89 GLN A C 1
ATOM 644 O O . GLN A 1 89 ? -14.910 -5.444 -3.775 1.00 91.88 89 GLN A O 1
ATOM 649 N N . ALA A 1 90 ? -16.129 -5.117 -1.921 1.00 87.25 90 ALA A N 1
ATOM 650 C CA . ALA A 1 90 ? -16.209 -3.667 -2.077 1.00 87.25 90 ALA A CA 1
ATOM 651 C C . ALA A 1 90 ? -14.818 -3.005 -2.066 1.00 87.25 90 ALA A C 1
ATOM 653 O O . ALA A 1 90 ? -14.558 -2.093 -2.853 1.00 87.25 90 ALA A O 1
ATOM 654 N N . ALA A 1 91 ? -13.904 -3.485 -1.215 1.00 83.75 91 ALA A N 1
ATOM 655 C CA . ALA A 1 91 ? -12.518 -3.027 -1.184 1.00 83.75 91 ALA A CA 1
ATOM 656 C C . ALA A 1 91 ? -11.770 -3.389 -2.477 1.00 83.75 91 ALA A C 1
ATOM 658 O O . ALA A 1 91 ? -11.117 -2.525 -3.062 1.00 83.75 91 ALA A O 1
ATOM 659 N N . VAL A 1 92 ? -11.917 -4.628 -2.961 1.00 87.06 92 VAL A N 1
ATOM 660 C CA . VAL A 1 92 ? -11.347 -5.087 -4.241 1.00 87.06 92 VAL A CA 1
ATOM 661 C C . VAL A 1 92 ? -11.865 -4.229 -5.397 1.00 87.06 92 VAL A C 1
ATOM 663 O O . VAL A 1 92 ? -11.078 -3.715 -6.187 1.00 87.06 92 VAL A O 1
ATOM 666 N N . GLU A 1 93 ? -13.171 -3.989 -5.475 1.00 85.38 93 GLU A N 1
ATOM 667 C CA . GLU A 1 93 ? -13.772 -3.129 -6.498 1.00 85.38 93 GLU A CA 1
ATOM 668 C C . GLU A 1 93 ? -13.269 -1.690 -6.413 1.00 85.38 93 GLU A C 1
ATOM 670 O O . GLU A 1 93 ? -12.962 -1.080 -7.437 1.00 85.38 93 GLU A O 1
ATOM 675 N N . SER A 1 94 ? -13.153 -1.143 -5.200 1.00 81.06 94 SER A N 1
ATOM 676 C CA . SER A 1 94 ? -12.607 0.196 -4.993 1.00 81.06 94 SER A CA 1
ATOM 677 C C . SER A 1 94 ? -11.167 0.302 -5.485 1.00 81.06 94 SER A C 1
ATOM 679 O O . SER A 1 94 ? -10.842 1.249 -6.199 1.00 81.06 94 SER A O 1
ATOM 681 N N . PHE A 1 95 ? -10.334 -0.688 -5.164 1.00 83.12 95 PHE A N 1
ATOM 682 C CA . PHE A 1 95 ? -8.959 -0.775 -5.642 1.00 83.12 95 PHE A CA 1
ATOM 683 C C . PHE A 1 95 ? -8.904 -0.856 -7.175 1.00 83.12 95 PHE A C 1
ATOM 685 O O . PHE A 1 95 ? -8.223 -0.066 -7.824 1.00 83.12 95 PHE A O 1
ATOM 692 N N . HIS A 1 96 ? -9.693 -1.745 -7.784 1.00 81.56 96 HIS A N 1
ATOM 693 C CA . HIS A 1 96 ? -9.728 -1.912 -9.238 1.00 81.56 96 HIS A CA 1
ATOM 694 C C . HIS A 1 96 ? -10.244 -0.679 -9.990 1.00 81.56 96 HIS A C 1
ATOM 696 O O . HIS A 1 96 ? -9.746 -0.405 -11.081 1.00 81.56 96 HIS A O 1
ATOM 702 N N . ARG A 1 97 ? -11.190 0.089 -9.427 1.00 78.81 97 ARG A N 1
ATOM 703 C CA . ARG A 1 97 ? -11.661 1.361 -10.013 1.00 78.81 97 ARG A CA 1
ATOM 704 C C . ARG A 1 97 ? -10.564 2.420 -10.117 1.00 78.81 97 ARG A C 1
ATOM 706 O O . ARG A 1 97 ? -10.668 3.307 -10.956 1.00 78.81 97 ARG A O 1
ATOM 713 N N . GLN A 1 98 ? -9.551 2.347 -9.258 1.00 76.94 98 GLN A N 1
ATOM 714 C CA . GLN A 1 98 ? -8.452 3.312 -9.213 1.00 76.94 98 GLN A CA 1
ATOM 715 C C . GLN A 1 98 ? -7.267 2.898 -10.092 1.00 76.94 98 GLN A C 1
ATOM 717 O O . GLN A 1 98 ? -6.383 3.709 -10.355 1.00 76.94 98 GLN A O 1
ATOM 722 N N . LEU A 1 99 ? -7.250 1.657 -10.583 1.00 78.50 99 LEU A N 1
ATOM 723 C CA . LEU A 1 99 ? -6.221 1.187 -11.498 1.00 78.50 99 LEU A CA 1
ATOM 724 C C . LEU A 1 99 ? -6.585 1.505 -12.954 1.00 78.50 99 LEU A C 1
ATOM 726 O O . LEU A 1 99 ? -7.732 1.303 -13.365 1.00 78.50 99 LEU A O 1
ATOM 730 N N . PRO A 1 100 ? -5.615 1.900 -13.799 1.00 77.94 100 PRO A N 1
ATOM 731 C CA . PRO A 1 100 ? -5.825 2.047 -15.234 1.00 77.94 100 PRO A CA 1
ATOM 732 C C . PRO A 1 100 ? -5.871 0.666 -15.912 1.00 77.94 100 PRO A C 1
ATOM 734 O O . PRO A 1 100 ? -5.018 0.333 -16.732 1.00 77.94 100 PRO A O 1
ATOM 737 N N . LEU A 1 101 ? -6.865 -0.165 -15.574 1.00 80.50 101 LEU A N 1
ATOM 738 C CA . LEU A 1 101 ? -6.920 -1.585 -15.952 1.00 80.50 101 LEU A CA 1
ATOM 739 C C . LEU A 1 101 ? -6.827 -1.819 -17.461 1.00 80.50 101 LEU A C 1
ATOM 741 O O . LEU A 1 101 ? -6.194 -2.783 -17.880 1.00 80.50 101 LEU A O 1
ATOM 745 N N . GLN A 1 102 ? -7.398 -0.931 -18.279 1.00 77.06 102 GLN A N 1
ATOM 746 C CA . GLN A 1 102 ? -7.278 -1.009 -19.740 1.00 77.06 102 GLN A CA 1
ATOM 747 C C . GLN A 1 102 ? -5.825 -0.904 -20.209 1.00 77.06 102 GLN A C 1
ATOM 749 O O . GLN A 1 102 ? -5.434 -1.590 -21.142 1.00 77.06 102 GLN A O 1
ATOM 754 N N . ARG A 1 103 ? -5.009 -0.086 -19.535 1.00 77.44 103 ARG A N 1
ATOM 755 C CA . ARG A 1 103 ? -3.581 0.044 -19.839 1.00 77.44 103 ARG A CA 1
ATOM 756 C C . ARG A 1 103 ? -2.765 -1.102 -19.259 1.00 77.44 103 ARG A C 1
ATOM 758 O O . ARG A 1 103 ? -1.663 -1.320 -19.730 1.00 77.44 103 ARG A O 1
ATOM 765 N N . MET A 1 104 ? -3.269 -1.815 -18.253 1.00 84.38 104 MET A N 1
ATOM 766 C CA . MET A 1 104 ? -2.528 -2.878 -17.564 1.00 84.38 104 MET A CA 1
ATOM 767 C C . MET A 1 104 ? -2.797 -4.278 -18.115 1.00 84.38 104 MET A C 1
ATOM 769 O O . MET A 1 104 ? -1.995 -5.169 -17.867 1.00 84.38 104 MET A O 1
ATOM 773 N N . ARG A 1 105 ? -3.924 -4.512 -18.792 1.00 89.81 105 ARG A N 1
ATOM 774 C CA . ARG A 1 105 ? -4.361 -5.847 -19.232 1.00 89.81 105 ARG A CA 1
ATOM 775 C C . ARG A 1 105 ? -3.786 -6.231 -20.588 1.00 89.81 105 ARG A C 1
ATOM 777 O O . ARG A 1 105 ? -3.471 -5.373 -21.399 1.00 89.81 105 ARG A O 1
ATOM 784 N N . SER A 1 106 ? -3.660 -7.528 -20.827 1.00 92.12 106 SER A N 1
ATOM 785 C CA . S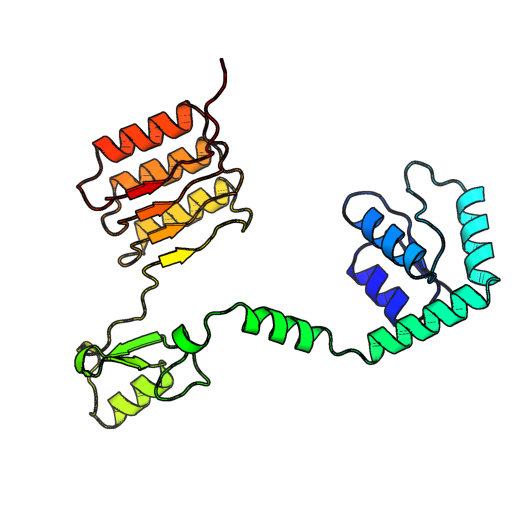ER A 1 106 ? -3.276 -8.065 -22.129 1.00 92.12 106 SER A CA 1
ATOM 786 C C . SER A 1 106 ? -4.392 -7.868 -23.160 1.00 92.12 106 SER A C 1
ATOM 788 O O . SER A 1 106 ? -5.553 -8.162 -22.880 1.00 92.12 106 SER A O 1
ATOM 790 N N . ASP A 1 107 ? -4.036 -7.409 -24.360 1.00 91.81 107 ASP A N 1
ATOM 791 C CA . ASP A 1 107 ? -4.981 -7.074 -25.436 1.00 91.81 107 ASP A CA 1
ATOM 792 C C . ASP A 1 107 ? -5.700 -8.309 -25.983 1.00 91.81 107 ASP A C 1
ATOM 794 O O . ASP A 1 107 ? -6.869 -8.250 -26.354 1.00 91.81 107 ASP A O 1
ATOM 798 N N . LEU A 1 108 ? -4.994 -9.442 -26.026 1.00 91.62 108 LEU A N 1
ATOM 799 C CA . LEU A 1 108 ? -5.517 -10.703 -26.554 1.00 91.62 108 LEU A CA 1
ATOM 800 C C . LEU A 1 108 ? -6.208 -11.558 -25.480 1.00 91.62 108 LEU A C 1
ATOM 802 O O . LEU A 1 108 ? -6.898 -12.510 -25.821 1.00 91.62 108 LEU A O 1
ATOM 806 N N . GLU A 1 109 ? -6.011 -11.232 -24.195 1.00 90.31 109 GLU A N 1
ATOM 807 C CA . GLU A 1 109 ? -6.641 -11.924 -23.062 1.00 90.31 109 GLU A CA 1
ATOM 808 C C . GLU A 1 109 ? -6.670 -11.012 -21.828 1.00 90.31 109 GLU A C 1
ATOM 810 O O . GLU A 1 109 ? -5.679 -10.879 -21.105 1.00 90.31 109 GLU A O 1
ATOM 815 N N . GLY A 1 110 ? -7.819 -10.383 -21.578 1.00 86.75 110 GLY A N 1
ATOM 816 C CA . GLY A 1 110 ? -7.961 -9.326 -20.575 1.00 86.75 110 GLY A CA 1
ATOM 817 C C . GLY A 1 110 ? -7.908 -9.787 -19.115 1.00 86.75 110 GLY A C 1
ATOM 818 O O . GLY A 1 110 ? -7.882 -8.939 -18.220 1.00 86.75 110 GLY A O 1
ATOM 819 N N . THR A 1 111 ? -7.899 -11.095 -18.843 1.00 89.25 111 THR A N 1
ATOM 820 C CA . THR A 1 111 ? -7.819 -11.635 -17.473 1.00 89.25 111 THR A CA 1
ATOM 821 C C . THR A 1 111 ? -6.439 -11.429 -16.851 1.00 89.25 111 THR A C 1
ATOM 823 O O . THR A 1 111 ? -6.322 -11.258 -15.637 1.00 89.25 111 THR A O 1
ATOM 826 N N . TYR A 1 112 ? -5.390 -11.405 -17.674 1.00 88.12 112 TYR A N 1
ATOM 827 C CA . TYR A 1 112 ? -4.013 -11.296 -17.205 1.00 88.12 112 TYR A CA 1
ATOM 828 C C . TYR A 1 112 ? -3.438 -9.898 -17.455 1.00 88.12 112 TYR A C 1
ATOM 830 O O . TYR A 1 112 ? -3.759 -9.266 -18.468 1.00 88.12 112 TYR A O 1
ATOM 838 N N . PRO A 1 113 ? -2.552 -9.406 -16.570 1.00 88.69 113 PRO A N 1
ATOM 839 C CA . PRO A 1 113 ? -1.787 -8.205 -16.856 1.00 88.69 113 PRO A CA 1
ATOM 840 C C . PRO A 1 113 ? -0.873 -8.431 -18.066 1.00 88.69 113 PRO A C 1
ATOM 842 O O . PRO A 1 113 ? -0.348 -9.528 -18.278 1.00 88.69 113 PRO A O 1
ATOM 845 N N . ALA A 1 114 ? -0.677 -7.387 -18.862 1.00 90.50 114 ALA A N 1
ATOM 846 C CA . ALA A 1 114 ? 0.340 -7.369 -19.890 1.00 90.50 114 ALA A CA 1
ATOM 847 C C . ALA A 1 114 ? 1.725 -7.364 -19.234 1.00 90.50 114 ALA A C 1
ATOM 849 O O . ALA A 1 114 ? 2.011 -6.572 -18.337 1.00 90.50 114 ALA A O 1
ATOM 850 N N . CYS A 1 115 ? 2.587 -8.260 -19.700 1.00 89.94 115 CYS A N 1
ATOM 851 C CA . CYS A 1 115 ? 3.967 -8.384 -19.239 1.00 89.94 115 CYS A CA 1
ATOM 852 C C . CYS A 1 115 ? 4.965 -8.113 -20.364 1.00 89.94 115 CYS A C 1
ATOM 854 O O . CYS A 1 115 ? 6.152 -7.968 -20.089 1.00 89.94 115 CYS A O 1
ATOM 856 N N . PHE A 1 116 ? 4.496 -8.025 -21.614 1.00 90.38 116 PHE A N 1
ATOM 857 C CA . PHE A 1 116 ? 5.320 -7.768 -22.789 1.00 90.38 116 PHE A CA 1
ATOM 858 C C . PHE A 1 116 ? 4.587 -6.892 -23.802 1.00 90.38 116 PHE A C 1
ATOM 860 O O . PHE A 1 116 ? 3.358 -6.862 -23.855 1.00 90.38 116 PHE A O 1
ATOM 867 N N . ARG A 1 117 ? 5.356 -6.213 -24.648 1.00 90.50 117 ARG A N 1
ATOM 868 C CA . ARG A 1 117 ? 4.910 -5.570 -25.881 1.00 90.50 117 ARG A CA 1
ATOM 869 C C . ARG A 1 117 ? 5.445 -6.340 -27.072 1.00 90.50 117 ARG A C 1
ATOM 871 O O . ARG A 1 117 ? 6.591 -6.781 -27.052 1.00 90.50 117 ARG A O 1
ATOM 878 N N . ILE A 1 118 ? 4.624 -6.420 -28.111 1.00 91.88 118 ILE A N 1
ATOM 879 C CA . ILE A 1 118 ? 5.003 -6.886 -29.439 1.00 91.88 118 ILE A CA 1
ATOM 880 C C . ILE A 1 118 ? 4.949 -5.668 -30.373 1.00 91.88 118 ILE A C 1
ATOM 882 O O . ILE A 1 118 ? 3.866 -5.311 -30.851 1.00 91.88 118 ILE A O 1
ATOM 886 N N . PRO A 1 119 ? 6.077 -4.965 -30.593 1.00 85.62 119 PRO A N 1
ATOM 887 C CA . PRO A 1 119 ? 6.088 -3.671 -31.279 1.00 85.62 119 PRO A CA 1
ATOM 888 C C . PRO A 1 119 ? 5.515 -3.734 -32.693 1.00 85.62 119 PRO A C 1
ATOM 890 O O . PRO A 1 119 ? 4.738 -2.860 -33.068 1.00 85.62 119 PRO A O 1
ATOM 893 N N . ASN A 1 120 ? 5.830 -4.805 -33.429 1.00 89.50 120 ASN A N 1
ATOM 894 C CA . ASN A 1 120 ? 5.415 -4.999 -34.821 1.00 89.50 120 ASN A CA 1
ATOM 895 C C . ASN A 1 120 ? 3.889 -5.002 -35.000 1.00 89.50 120 ASN A C 1
ATOM 897 O O . ASN A 1 120 ? 3.396 -4.602 -36.049 1.00 89.50 120 ASN A O 1
ATOM 901 N N . TYR A 1 121 ? 3.146 -5.409 -33.967 1.00 87.94 121 TYR A N 1
ATOM 902 C CA . TYR A 1 121 ? 1.682 -5.464 -33.984 1.00 87.94 121 TYR A CA 1
ATOM 903 C C . TYR A 1 121 ? 1.035 -4.403 -33.089 1.00 87.94 121 TYR A C 1
ATOM 905 O O . TYR A 1 121 ? -0.186 -4.332 -33.006 1.00 87.94 121 TYR A O 1
ATOM 913 N N . ASN A 1 122 ? 1.844 -3.581 -32.410 1.00 87.50 122 ASN A N 1
ATOM 914 C CA . ASN A 1 122 ? 1.399 -2.644 -31.381 1.00 87.50 122 ASN A CA 1
ATOM 915 C C . ASN A 1 122 ? 0.502 -3.298 -30.306 1.00 87.50 122 ASN A C 1
ATOM 917 O O . ASN A 1 122 ? -0.448 -2.682 -29.830 1.00 87.50 122 ASN A O 1
ATOM 921 N N . LEU A 1 123 ? 0.819 -4.538 -29.924 1.00 90.38 123 LEU A N 1
ATOM 922 C CA . LEU A 1 123 ? 0.069 -5.301 -28.924 1.00 90.38 123 LEU A CA 1
ATOM 923 C C . LEU A 1 123 ? 0.813 -5.350 -27.593 1.00 90.38 123 LEU A C 1
ATOM 925 O O . LEU A 1 123 ? 2.043 -5.447 -27.566 1.00 90.38 123 LEU A O 1
ATOM 929 N N . GLN A 1 124 ? 0.070 -5.347 -26.492 1.00 90.62 124 GLN A N 1
ATOM 930 C CA . GLN A 1 124 ? 0.545 -5.722 -25.168 1.00 90.62 124 GLN A CA 1
ATOM 931 C C . GLN A 1 124 ? -0.054 -7.066 -24.756 1.00 90.62 124 GLN A C 1
ATOM 933 O O . GLN A 1 124 ? -1.261 -7.279 -24.826 1.00 90.62 124 GLN A O 1
ATOM 938 N N . VAL A 1 125 ? 0.798 -8.003 -24.351 1.00 92.88 125 VAL A N 1
ATOM 939 C CA . VAL A 1 125 ? 0.405 -9.392 -24.101 1.00 92.88 125 VAL A CA 1
ATOM 940 C C . VAL A 1 125 ? 0.890 -9.868 -22.743 1.00 92.88 125 VAL A C 1
ATOM 942 O O . VAL A 1 125 ? 1.922 -9.435 -22.224 1.00 92.88 125 VAL A O 1
ATOM 945 N N . SER A 1 126 ? 0.124 -10.770 -22.146 1.00 93.94 126 SER A N 1
ATOM 946 C CA . SER A 1 126 ? 0.515 -11.480 -20.936 1.00 93.94 126 SER A CA 1
ATOM 947 C C . SER A 1 126 ? 1.493 -12.606 -21.271 1.00 93.94 126 SER A C 1
ATOM 949 O O . SER A 1 126 ? 1.632 -13.013 -22.428 1.00 93.94 126 SER A O 1
ATOM 951 N N . TRP A 1 127 ? 2.166 -13.143 -20.254 1.00 91.44 127 TRP A N 1
ATOM 952 C CA . TRP A 1 127 ? 3.043 -14.299 -20.447 1.00 91.44 127 TRP A CA 1
ATOM 953 C C . TRP A 1 127 ? 2.315 -15.536 -21.014 1.00 91.44 127 TRP A C 1
ATOM 955 O O . TRP A 1 127 ? 2.828 -16.105 -21.978 1.00 91.44 127 TRP A O 1
ATOM 965 N N . PRO A 1 128 ? 1.118 -15.936 -20.523 1.00 94.75 128 PRO A N 1
ATOM 966 C CA . PRO A 1 128 ? 0.389 -17.061 -21.112 1.00 94.75 128 PRO A CA 1
ATOM 967 C C . PRO A 1 128 ? 0.099 -16.878 -22.606 1.00 94.75 128 PRO A C 1
ATOM 969 O O . PRO A 1 128 ? 0.280 -17.810 -23.386 1.00 94.75 128 PRO A O 1
ATOM 972 N N . VAL A 1 129 ? -0.288 -15.668 -23.023 1.00 94.44 129 VAL A N 1
ATOM 973 C CA . VAL A 1 129 ? -0.518 -15.352 -24.441 1.00 94.44 129 VAL A CA 1
ATOM 974 C C . VAL A 1 129 ? 0.777 -15.485 -25.242 1.00 94.44 129 VAL A C 1
ATOM 976 O O . VAL A 1 129 ? 0.786 -16.152 -26.275 1.00 94.44 129 VAL A O 1
ATOM 979 N N . ALA A 1 130 ? 1.882 -14.913 -24.757 1.00 92.69 130 ALA A N 1
ATOM 980 C CA . ALA A 1 130 ? 3.184 -15.033 -25.410 1.00 92.69 130 ALA A CA 1
ATOM 981 C C . ALA A 1 130 ? 3.618 -16.499 -25.591 1.00 92.69 130 ALA A C 1
ATOM 983 O O . ALA A 1 130 ? 4.061 -16.883 -26.671 1.00 92.69 130 ALA A O 1
ATOM 984 N N . GLN A 1 131 ? 3.419 -17.341 -24.574 1.00 93.56 131 GLN A N 1
ATOM 985 C CA . GLN A 1 131 ? 3.747 -18.767 -24.632 1.00 93.56 131 GLN A CA 1
ATOM 986 C C . GLN A 1 131 ? 2.937 -19.513 -25.707 1.00 93.56 131 GLN A C 1
ATOM 988 O O . GLN A 1 131 ? 3.478 -20.365 -26.419 1.00 93.56 131 GLN A O 1
ATOM 993 N N . VAL A 1 132 ? 1.653 -19.177 -25.870 1.00 94.50 132 VAL A N 1
ATOM 994 C CA . VAL A 1 132 ? 0.820 -19.743 -26.943 1.00 94.50 132 VAL A CA 1
ATOM 995 C C . VAL A 1 132 ? 1.346 -19.309 -28.313 1.00 94.50 132 VAL A C 1
ATOM 997 O O . VAL A 1 132 ? 1.531 -20.162 -29.180 1.00 94.50 132 VAL A O 1
ATOM 1000 N N . LEU A 1 133 ? 1.680 -18.028 -28.491 1.00 93.44 133 LEU A N 1
ATOM 1001 C CA . LEU A 1 133 ? 2.236 -17.517 -29.750 1.00 93.44 133 LEU A CA 1
ATOM 1002 C C . LEU A 1 133 ? 3.571 -18.190 -30.114 1.00 93.44 133 LEU A C 1
ATOM 1004 O O . LEU A 1 133 ? 3.765 -18.573 -31.267 1.00 93.44 133 LEU A O 1
ATOM 1008 N N . PHE A 1 134 ? 4.447 -18.418 -29.131 1.00 94.25 134 PHE A N 1
ATOM 1009 C CA . PHE A 1 134 ? 5.702 -19.151 -29.319 1.00 94.25 134 PHE A CA 1
ATOM 1010 C C . PHE A 1 134 ? 5.481 -20.603 -29.740 1.00 94.25 134 PHE A C 1
ATOM 1012 O O . PHE A 1 134 ? 6.107 -21.074 -30.687 1.00 94.25 134 PHE A O 1
ATOM 1019 N N . SER A 1 135 ? 4.572 -21.317 -29.068 1.00 95.00 135 SER A N 1
ATOM 1020 C CA . SER A 1 135 ? 4.315 -22.736 -29.368 1.00 95.00 135 SER A CA 1
ATOM 1021 C C . SER A 1 135 ? 3.752 -22.970 -30.773 1.00 95.00 135 SER A C 1
ATOM 1023 O O . SER A 1 135 ? 3.907 -24.060 -31.316 1.00 95.00 135 SER A O 1
ATOM 1025 N N . HIS A 1 136 ? 3.137 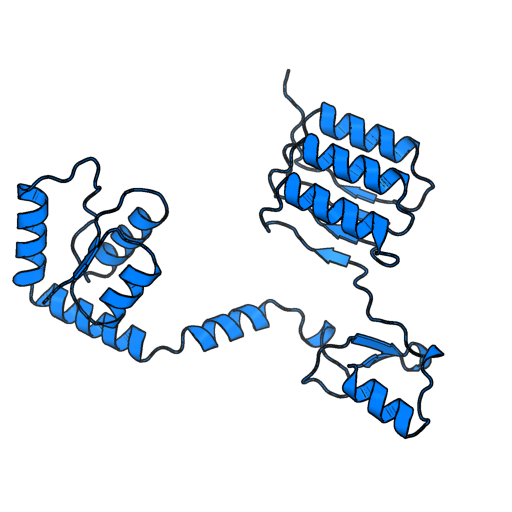-21.947 -31.369 1.00 94.44 136 HIS A N 1
ATOM 1026 C CA . HIS A 1 136 ? 2.607 -21.979 -32.732 1.00 94.44 136 HIS A CA 1
ATOM 1027 C C . HIS A 1 136 ? 3.542 -21.312 -33.754 1.00 94.44 136 HIS A C 1
ATOM 1029 O O . HIS A 1 136 ? 3.144 -21.124 -34.901 1.00 94.44 136 HIS A O 1
ATOM 1035 N N . ALA A 1 137 ? 4.768 -20.945 -33.354 1.00 93.19 137 ALA A N 1
ATOM 1036 C CA . ALA A 1 137 ? 5.744 -20.234 -34.183 1.00 93.19 137 ALA A CA 1
ATOM 1037 C C . ALA A 1 137 ? 5.204 -18.929 -34.813 1.00 93.19 137 ALA A C 1
ATOM 1039 O O . ALA A 1 137 ? 5.666 -18.503 -35.868 1.00 93.19 137 ALA A O 1
ATOM 1040 N N . LEU A 1 138 ? 4.224 -18.290 -34.161 1.00 90.56 138 LEU A N 1
ATOM 1041 C CA . LEU A 1 138 ? 3.657 -16.999 -34.573 1.00 90.56 138 LEU A CA 1
ATOM 1042 C C . LEU A 1 138 ? 4.477 -15.809 -34.056 1.00 90.56 138 LEU A C 1
ATOM 1044 O O . LEU A 1 138 ? 4.244 -14.674 -34.467 1.00 90.56 138 LEU A O 1
ATOM 1048 N N . LEU A 1 139 ? 5.392 -16.068 -33.122 1.00 92.00 139 LEU A N 1
ATOM 1049 C CA . LEU A 1 139 ? 6.273 -15.092 -32.500 1.00 92.00 139 LEU A CA 1
ATOM 1050 C C . LEU A 1 139 ? 7.565 -15.788 -32.059 1.00 92.00 139 LEU A C 1
ATOM 1052 O O . LEU A 1 139 ? 7.546 -16.967 -31.697 1.00 92.00 139 LEU A O 1
ATOM 1056 N N . THR A 1 140 ? 8.671 -15.056 -32.031 1.00 90.38 140 THR A N 1
ATOM 1057 C CA . THR A 1 140 ? 9.943 -15.477 -31.429 1.00 90.38 140 THR A CA 1
ATOM 1058 C C . THR A 1 140 ? 10.274 -14.642 -30.193 1.00 90.38 140 THR A C 1
ATOM 1060 O O . THR A 1 140 ? 9.756 -13.541 -30.011 1.00 90.38 140 THR A O 1
ATOM 1063 N N . GLN A 1 141 ? 11.119 -15.163 -29.298 1.00 85.31 141 GLN A N 1
ATOM 1064 C CA . GLN A 1 141 ? 11.420 -14.492 -28.026 1.00 85.31 141 GLN A CA 1
ATOM 1065 C C . GLN A 1 141 ? 12.043 -13.099 -28.213 1.00 85.31 141 GLN A C 1
ATOM 1067 O O . GLN A 1 141 ? 11.747 -12.199 -27.431 1.00 85.31 141 GLN A O 1
ATOM 1072 N N . ASP A 1 142 ? 12.832 -12.908 -29.269 1.00 89.06 142 ASP A N 1
ATOM 1073 C CA . ASP A 1 142 ? 13.497 -11.638 -29.581 1.00 89.06 142 ASP A CA 1
ATOM 1074 C C . ASP A 1 142 ? 12.519 -10.546 -30.055 1.00 89.06 142 ASP A C 1
ATOM 1076 O O . ASP A 1 142 ? 12.848 -9.361 -30.045 1.00 89.06 142 ASP A O 1
ATOM 1080 N N . GLU A 1 143 ? 11.294 -10.924 -30.434 1.00 88.81 143 GLU A N 1
ATOM 1081 C CA . GLU A 1 143 ? 10.227 -9.987 -30.799 1.00 88.81 143 GLU A CA 1
ATOM 1082 C C . GLU A 1 143 ? 9.444 -9.460 -29.583 1.00 88.81 143 GLU A C 1
ATOM 1084 O O . GLU A 1 143 ? 8.626 -8.544 -29.728 1.00 88.81 143 GLU A O 1
ATOM 1089 N N . LEU A 1 144 ? 9.683 -10.008 -28.383 1.00 87.38 144 LEU A N 1
ATOM 1090 C CA . LEU A 1 144 ? 9.103 -9.500 -27.143 1.00 87.38 144 LEU A CA 1
ATOM 1091 C C . LEU A 1 144 ? 9.976 -8.426 -26.509 1.00 87.38 144 LEU A C 1
ATOM 1093 O O . LEU A 1 144 ? 11.142 -8.637 -26.185 1.00 87.38 144 LEU A O 1
ATOM 1097 N N . ILE A 1 145 ? 9.342 -7.309 -26.170 1.00 85.88 145 ILE A N 1
ATOM 1098 C CA . ILE A 1 145 ? 9.907 -6.333 -25.243 1.00 85.88 145 ILE A CA 1
ATOM 1099 C C . ILE A 1 145 ? 9.193 -6.511 -23.903 1.00 85.88 145 ILE A C 1
ATOM 1101 O O . ILE A 1 145 ? 7.981 -6.298 -23.856 1.00 85.88 145 ILE A O 1
ATOM 1105 N N . PRO A 1 146 ? 9.879 -6.883 -22.806 1.00 83.00 146 PRO A N 1
ATOM 1106 C CA . PRO A 1 146 ? 9.271 -6.883 -21.481 1.00 83.00 146 PRO A CA 1
ATOM 1107 C C . PRO A 1 146 ? 8.609 -5.540 -21.198 1.00 83.00 146 PRO A C 1
ATOM 1109 O O . PRO A 1 146 ? 9.155 -4.482 -21.521 1.00 83.00 146 PRO A O 1
ATOM 1112 N N . TRP A 1 147 ? 7.430 -5.575 -20.586 1.00 69.62 147 TRP A N 1
ATOM 1113 C CA . TRP A 1 147 ? 6.744 -4.388 -20.102 1.00 69.62 147 TRP A CA 1
ATOM 1114 C C . TRP A 1 147 ? 7.508 -3.876 -18.891 1.00 69.62 147 TRP A C 1
ATOM 1116 O O . TRP A 1 147 ? 7.214 -4.173 -17.737 1.00 69.62 147 TRP A O 1
ATOM 1126 N N . ALA A 1 148 ? 8.594 -3.178 -19.180 1.00 65.44 148 ALA A N 1
ATOM 1127 C CA . ALA A 1 148 ? 9.408 -2.562 -18.175 1.00 65.44 148 ALA A CA 1
ATOM 1128 C C . ALA A 1 148 ? 8.749 -1.239 -17.816 1.00 65.44 148 ALA A C 1
ATOM 1130 O O . ALA A 1 148 ? 8.610 -0.359 -18.667 1.00 65.44 148 ALA A O 1
ATOM 1131 N N . THR A 1 149 ? 8.320 -1.120 -16.564 1.00 68.19 149 THR A N 1
ATOM 1132 C CA . THR A 1 149 ? 7.758 0.112 -16.021 1.00 68.19 149 THR A CA 1
ATOM 1133 C C . THR A 1 149 ? 8.732 1.258 -16.271 1.00 68.19 149 THR A C 1
ATOM 1135 O O . THR A 1 149 ? 9.781 1.355 -15.634 1.00 68.19 149 THR A O 1
ATOM 1138 N N . GLN A 1 150 ? 8.395 2.108 -17.238 1.00 77.44 150 GLN A N 1
ATOM 1139 C CA . GLN A 1 150 ? 9.161 3.313 -17.532 1.00 77.44 150 GLN A CA 1
ATOM 1140 C C . GLN A 1 150 ? 8.795 4.436 -16.571 1.00 77.44 150 GLN A C 1
ATOM 1142 O O . GLN A 1 150 ? 9.589 5.349 -16.404 1.00 77.44 150 GLN A O 1
ATOM 1147 N N . GLU A 1 151 ? 7.634 4.371 -15.925 1.00 84.12 151 GLU A N 1
ATOM 1148 C CA . GLU A 1 151 ? 7.139 5.414 -15.032 1.00 84.12 151 GLU A CA 1
ATOM 1149 C C . GLU A 1 151 ? 6.697 4.788 -13.710 1.00 84.12 151 GLU A C 1
ATOM 1151 O O . GLU A 1 151 ? 5.780 3.968 -13.684 1.00 84.12 151 GLU A O 1
ATOM 1156 N N . LEU A 1 152 ? 7.372 5.139 -12.618 1.00 84.44 152 LEU A N 1
ATOM 1157 C CA . LEU A 1 152 ? 7.069 4.653 -11.277 1.00 84.44 152 LEU A CA 1
ATOM 1158 C C . LEU A 1 152 ? 6.465 5.791 -10.459 1.00 84.44 152 LEU A C 1
ATOM 1160 O O . LEU A 1 152 ? 7.145 6.772 -10.162 1.00 84.44 152 LEU A O 1
ATOM 1164 N N . TYR A 1 153 ? 5.192 5.633 -10.103 1.00 84.50 153 TYR A N 1
ATOM 1165 C CA . TYR A 1 153 ? 4.444 6.582 -9.289 1.00 84.50 153 TYR A CA 1
ATOM 1166 C C . TYR A 1 153 ? 4.413 6.109 -7.844 1.00 84.50 153 TYR A C 1
ATOM 1168 O O . TYR A 1 153 ? 3.777 5.096 -7.552 1.00 84.50 153 TYR A O 1
ATOM 1176 N N . LEU A 1 154 ? 5.104 6.820 -6.955 1.00 84.81 154 LEU A N 1
ATOM 1177 C CA . LEU A 1 154 ? 5.106 6.504 -5.532 1.00 84.81 154 LEU A CA 1
ATOM 1178 C C . LEU A 1 154 ? 4.538 7.617 -4.664 1.00 84.81 154 LEU A C 1
ATOM 1180 O O . LEU A 1 154 ? 4.477 7.388 -3.469 1.00 84.81 154 LEU A O 1
ATOM 1184 N N . ASP A 1 155 ? 4.090 8.747 -5.210 1.00 79.12 155 ASP A N 1
ATOM 1185 C CA . ASP A 1 155 ? 3.591 9.887 -4.427 1.00 79.12 155 ASP A CA 1
ATOM 1186 C C . ASP A 1 155 ? 2.616 9.480 -3.312 1.00 79.12 155 ASP A C 1
ATOM 1188 O O . ASP A 1 155 ? 1.731 8.644 -3.512 1.00 79.12 155 ASP A O 1
ATOM 1192 N N . ASN A 1 156 ? 2.761 10.106 -2.141 1.00 74.19 156 ASN A N 1
ATOM 1193 C CA . ASN A 1 156 ? 1.912 9.887 -0.963 1.00 74.19 156 ASN A CA 1
ATOM 1194 C C . ASN A 1 156 ? 1.931 8.457 -0.373 1.00 74.19 156 ASN A C 1
ATOM 1196 O O . ASN A 1 156 ? 1.031 8.094 0.388 1.00 74.19 156 ASN A O 1
ATOM 1200 N N . ASN A 1 157 ? 2.965 7.649 -0.632 1.00 75.38 157 ASN A N 1
ATOM 1201 C CA . ASN A 1 157 ? 3.092 6.293 -0.069 1.00 75.38 157 ASN A CA 1
ATOM 1202 C C . ASN A 1 157 ? 3.934 6.213 1.218 1.00 75.38 157 ASN A C 1
ATOM 1204 O O . ASN A 1 157 ? 4.338 5.127 1.630 1.00 75.38 157 ASN A O 1
ATOM 1208 N N . ARG A 1 158 ? 4.204 7.353 1.871 1.00 78.50 158 ARG A N 1
ATOM 1209 C CA . ARG A 1 158 ? 5.053 7.466 3.081 1.00 78.50 158 ARG A CA 1
ATOM 1210 C C . ARG A 1 158 ? 6.414 6.752 2.965 1.00 78.50 158 ARG A C 1
ATOM 1212 O O . ARG A 1 158 ? 6.892 6.141 3.921 1.00 78.50 158 ARG A O 1
ATOM 1219 N N . VAL A 1 159 ? 7.038 6.813 1.792 1.00 83.00 159 VAL A N 1
ATOM 1220 C CA . VAL A 1 159 ? 8.407 6.342 1.568 1.00 83.00 159 VAL A CA 1
ATOM 1221 C C . VAL A 1 159 ? 9.370 7.155 2.440 1.00 83.00 159 VAL A C 1
ATOM 1223 O O . VAL A 1 159 ? 9.588 8.333 2.195 1.00 83.00 159 VAL A O 1
ATOM 1226 N N . SER A 1 160 ? 9.945 6.535 3.471 1.00 88.06 160 SER A N 1
ATOM 1227 C CA . SER A 1 160 ? 10.936 7.184 4.342 1.00 88.06 160 SER A CA 1
ATOM 1228 C C . SER A 1 160 ? 12.303 7.325 3.661 1.00 88.06 160 SER A C 1
ATOM 1230 O O . SER A 1 160 ? 12.534 6.764 2.588 1.00 88.06 160 SER A O 1
ATOM 1232 N N . ASP A 1 161 ? 13.262 7.987 4.315 1.00 89.62 161 ASP A N 1
ATOM 1233 C CA . ASP A 1 161 ? 14.660 8.042 3.851 1.00 89.62 161 ASP A CA 1
ATOM 1234 C C . ASP A 1 161 ? 15.258 6.642 3.638 1.00 89.62 161 ASP A C 1
ATOM 1236 O O . ASP A 1 161 ? 15.950 6.389 2.652 1.00 89.62 161 ASP A O 1
ATOM 1240 N N . MET A 1 162 ? 14.916 5.689 4.513 1.00 89.06 162 MET A N 1
ATOM 1241 C CA . MET A 1 162 ? 15.326 4.289 4.375 1.00 89.06 162 MET A CA 1
ATOM 1242 C C . MET A 1 162 ? 14.666 3.613 3.166 1.00 89.06 162 MET A C 1
ATOM 1244 O O . MET A 1 162 ? 15.316 2.870 2.430 1.00 89.06 162 MET A O 1
ATOM 1248 N N . GLY A 1 163 ? 13.381 3.890 2.920 1.00 86.69 163 GLY A N 1
ATOM 1249 C CA . GLY A 1 163 ? 12.699 3.431 1.707 1.00 86.69 163 GLY A CA 1
ATOM 1250 C C . GLY A 1 163 ? 13.335 4.014 0.442 1.00 86.69 163 GLY A C 1
ATOM 1251 O O . GLY A 1 163 ? 13.569 3.292 -0.526 1.00 86.69 163 GLY A O 1
ATOM 1252 N N . THR A 1 164 ? 13.703 5.293 0.490 1.00 90.69 164 THR A N 1
ATOM 1253 C CA . THR A 1 164 ? 14.401 6.011 -0.582 1.00 90.69 164 THR A CA 1
ATOM 1254 C C . THR A 1 164 ? 15.777 5.406 -0.854 1.00 90.69 164 THR A C 1
ATOM 1256 O O . THR A 1 164 ? 16.144 5.218 -2.011 1.00 90.69 164 THR A O 1
ATOM 1259 N N . GLN A 1 165 ? 16.515 5.013 0.189 1.00 92.25 165 GLN A N 1
ATOM 1260 C CA . GLN A 1 165 ? 17.782 4.295 0.055 1.00 92.25 165 GLN A CA 1
ATOM 1261 C C . GLN A 1 165 ? 17.617 2.960 -0.679 1.00 92.25 165 GLN A C 1
ATOM 1263 O O . GLN A 1 165 ? 18.356 2.686 -1.626 1.00 92.25 165 GLN A O 1
ATOM 1268 N N . LEU A 1 166 ? 16.662 2.129 -0.250 1.00 89.06 166 LEU A N 1
ATOM 1269 C CA . LEU A 1 166 ? 16.414 0.824 -0.870 1.00 89.06 166 LEU A CA 1
ATOM 1270 C C . LEU A 1 166 ? 15.981 0.976 -2.330 1.00 89.06 166 LEU A C 1
ATOM 1272 O O . LEU A 1 166 ? 16.438 0.229 -3.196 1.00 89.06 166 LEU A O 1
ATOM 1276 N N . LEU A 1 167 ? 15.148 1.977 -2.614 1.00 89.31 167 LEU A N 1
ATOM 1277 C CA . LEU A 1 167 ? 14.721 2.305 -3.967 1.00 89.31 167 LEU A CA 1
ATOM 1278 C C . LEU A 1 167 ? 15.897 2.762 -4.839 1.00 89.31 167 LEU A C 1
ATOM 1280 O O . LEU A 1 167 ? 16.080 2.241 -5.937 1.00 89.31 167 LEU A O 1
ATOM 1284 N N . ALA A 1 168 ? 16.721 3.688 -4.344 1.00 90.69 168 ALA A N 1
ATOM 1285 C CA . ALA A 1 168 ? 17.917 4.165 -5.031 1.00 90.69 168 ALA A CA 1
ATOM 1286 C C . ALA A 1 168 ? 18.879 3.008 -5.343 1.00 90.69 168 ALA A C 1
ATOM 1288 O O . ALA A 1 168 ? 19.393 2.908 -6.456 1.00 90.69 168 ALA A O 1
ATOM 1289 N N . GLN A 1 169 ? 19.066 2.086 -4.396 1.00 88.75 169 GLN A N 1
ATOM 1290 C CA . GLN A 1 169 ? 19.879 0.892 -4.600 1.00 88.75 169 GLN A CA 1
ATOM 1291 C C . GLN A 1 169 ? 19.292 -0.018 -5.685 1.00 88.75 169 GLN A C 1
ATOM 1293 O O . GLN A 1 169 ? 20.014 -0.384 -6.608 1.00 88.75 169 GLN A O 1
ATOM 1298 N N . ALA A 1 170 ? 17.997 -0.338 -5.615 1.00 85.44 170 ALA A N 1
ATOM 1299 C CA . ALA A 1 170 ? 17.328 -1.192 -6.598 1.00 85.44 170 ALA A CA 1
ATOM 1300 C C . ALA A 1 170 ? 17.377 -0.605 -8.020 1.00 85.44 170 ALA A C 1
ATOM 1302 O O . ALA A 1 170 ? 17.557 -1.338 -8.997 1.00 85.44 170 ALA A O 1
ATOM 1303 N N . ILE A 1 171 ? 17.251 0.722 -8.139 1.00 86.94 171 ILE A N 1
ATOM 1304 C CA . ILE A 1 171 ? 17.378 1.426 -9.417 1.00 86.94 171 ILE A CA 1
ATOM 1305 C C . ILE A 1 171 ? 18.810 1.310 -9.955 1.00 86.94 171 ILE A C 1
ATOM 1307 O O . ILE A 1 171 ? 18.985 0.969 -11.123 1.00 86.94 171 ILE A O 1
ATOM 1311 N N . SER A 1 172 ? 19.826 1.535 -9.118 1.00 85.44 172 SER A N 1
ATOM 1312 C CA . SER A 1 172 ? 21.237 1.459 -9.522 1.00 85.44 172 SER A CA 1
ATOM 1313 C C . SER A 1 172 ? 21.691 0.052 -9.915 1.00 85.44 172 SER A C 1
ATOM 1315 O O . SER A 1 172 ? 22.507 -0.093 -10.821 1.00 85.44 172 SER A O 1
ATOM 1317 N N . THR A 1 173 ? 21.214 -0.991 -9.229 1.00 79.81 173 THR A N 1
ATOM 1318 C CA . THR A 1 173 ? 21.754 -2.351 -9.393 1.00 79.81 173 THR A CA 1
ATOM 1319 C C . THR A 1 173 ? 21.088 -3.151 -10.501 1.00 79.81 173 THR A C 1
ATOM 1321 O O . THR A 1 173 ? 21.721 -4.041 -11.067 1.00 79.81 173 THR A O 1
ATOM 1324 N N . SER A 1 174 ? 19.802 -2.924 -10.772 1.00 72.44 174 SER A N 1
ATOM 1325 C CA . SER A 1 174 ? 19.022 -3.860 -11.595 1.00 72.44 174 SER A CA 1
ATOM 1326 C C . SER A 1 174 ? 18.034 -3.195 -12.549 1.00 72.44 174 SER A C 1
ATOM 1328 O O . SER A 1 174 ? 17.443 -3.890 -13.375 1.00 72.44 174 SER A O 1
ATOM 1330 N N . ASN A 1 175 ? 17.843 -1.874 -12.481 1.00 71.31 175 ASN A N 1
ATOM 1331 C CA . ASN A 1 175 ? 16.863 -1.199 -13.322 1.00 71.31 175 ASN A CA 1
ATOM 1332 C C . ASN A 1 175 ? 17.493 -0.558 -14.569 1.00 71.31 175 ASN A C 1
ATOM 1334 O O . ASN A 1 175 ? 18.174 0.463 -14.502 1.00 71.31 175 ASN A O 1
ATOM 1338 N N . THR A 1 176 ? 17.187 -1.120 -15.739 1.00 72.69 176 THR A N 1
ATOM 1339 C CA . THR A 1 176 ? 17.674 -0.624 -17.037 1.00 72.69 176 THR A CA 1
ATOM 1340 C C . THR A 1 176 ? 16.638 0.181 -17.833 1.00 72.69 176 THR A C 1
ATOM 1342 O O . THR A 1 176 ? 16.929 0.626 -18.943 1.00 72.69 176 THR A O 1
ATOM 1345 N N . ASN A 1 177 ? 15.436 0.402 -17.290 1.00 79.75 177 ASN A N 1
ATOM 1346 C CA . ASN A 1 177 ? 14.289 0.857 -18.084 1.00 79.75 177 ASN A CA 1
ATOM 1347 C C . ASN A 1 177 ? 13.498 2.032 -17.503 1.00 79.75 177 ASN A C 1
ATOM 1349 O O . ASN A 1 177 ? 12.805 2.704 -18.265 1.00 79.75 177 ASN A O 1
ATOM 1353 N N . LEU A 1 178 ? 13.582 2.295 -16.199 1.00 85.81 178 LEU A N 1
ATOM 1354 C CA . LEU A 1 178 ? 12.833 3.364 -15.549 1.00 85.81 178 LEU A CA 1
ATOM 1355 C C . LEU A 1 178 ? 13.274 4.723 -16.104 1.00 85.81 178 LEU A C 1
ATOM 1357 O O . LEU A 1 178 ? 14.455 5.059 -16.078 1.00 85.81 178 LEU A O 1
ATOM 1361 N N . ARG A 1 179 ? 12.315 5.490 -16.622 1.00 87.38 179 ARG A N 1
ATOM 1362 C CA . ARG A 1 179 ? 12.497 6.813 -17.238 1.00 87.38 179 ARG A CA 1
ATOM 1363 C C . ARG A 1 179 ? 11.920 7.931 -16.381 1.00 87.38 179 ARG A C 1
ATOM 1365 O O . ARG A 1 179 ? 12.455 9.031 -16.405 1.00 87.38 179 ARG A O 1
ATOM 1372 N N . VAL A 1 180 ? 10.858 7.671 -15.633 1.00 87.50 180 VAL A N 1
ATOM 1373 C CA . VAL A 1 180 ? 10.161 8.660 -14.817 1.00 87.50 180 VAL A CA 1
ATOM 1374 C C . VAL A 1 180 ? 9.955 8.101 -13.420 1.00 87.50 180 VAL A C 1
ATOM 1376 O O . VAL A 1 180 ? 9.472 6.982 -13.266 1.00 87.50 180 VAL A O 1
ATOM 1379 N N . LEU A 1 181 ? 10.312 8.880 -12.408 1.00 90.00 181 LEU A N 1
ATOM 1380 C CA . LEU A 1 181 ? 10.117 8.526 -11.008 1.00 90.00 181 LEU A CA 1
ATOM 1381 C C . LEU A 1 181 ? 9.394 9.666 -10.299 1.00 90.00 181 LEU A C 1
ATOM 1383 O O . LEU A 1 181 ? 9.874 10.797 -10.334 1.00 90.00 181 LEU A O 1
ATOM 1387 N N . TYR A 1 182 ? 8.270 9.356 -9.660 1.00 90.62 182 TYR A N 1
ATOM 1388 C CA . TYR A 1 182 ? 7.540 10.270 -8.792 1.00 90.62 182 TYR A CA 1
ATOM 1389 C C . TYR A 1 182 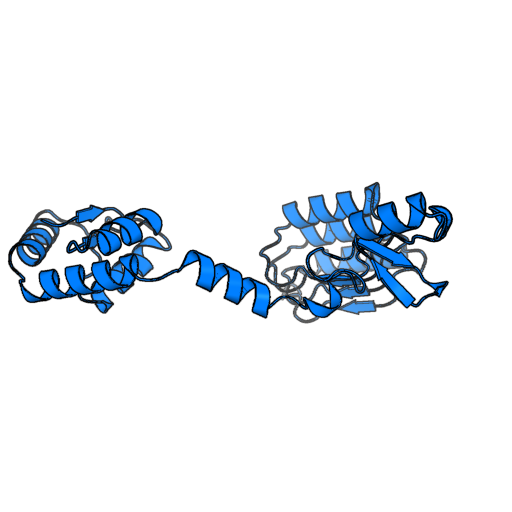? 7.688 9.827 -7.338 1.00 90.62 182 TYR A C 1
ATOM 1391 O O . TYR A 1 182 ? 7.369 8.687 -6.995 1.00 90.62 182 TYR A O 1
ATOM 1399 N N . LEU A 1 183 ? 8.227 10.719 -6.515 1.00 88.44 183 LEU A N 1
ATOM 1400 C CA . LEU A 1 183 ? 8.539 10.538 -5.102 1.00 88.44 183 LEU A CA 1
ATOM 1401 C C . LEU A 1 183 ? 8.114 11.769 -4.280 1.00 88.44 183 LEU A C 1
ATOM 1403 O O . LEU A 1 183 ? 8.729 12.084 -3.260 1.00 88.44 183 LEU A O 1
ATOM 1407 N N . GLY A 1 184 ? 7.066 12.468 -4.697 1.00 83.69 184 GLY A N 1
ATOM 1408 C CA . GLY A 1 184 ? 6.556 13.643 -4.008 1.00 83.69 184 GLY A CA 1
ATOM 1409 C C . GLY A 1 184 ? 5.744 13.340 -2.744 1.00 83.69 184 GLY A C 1
ATOM 1410 O O . GLY A 1 184 ? 5.190 12.249 -2.581 1.00 83.69 184 GLY A O 1
ATOM 1411 N N . SER A 1 185 ? 5.674 14.326 -1.848 1.00 79.56 185 SER A N 1
ATOM 1412 C CA . SER A 1 185 ? 4.796 14.327 -0.664 1.00 79.56 185 SER A CA 1
ATOM 1413 C C . SER A 1 185 ? 5.046 13.149 0.299 1.00 79.56 185 SER A C 1
ATOM 1415 O O . SER A 1 185 ? 4.119 12.495 0.785 1.00 79.56 185 SER A O 1
ATOM 1417 N N . HIS A 1 186 ? 6.318 12.848 0.579 1.00 78.62 186 HIS A N 1
ATOM 1418 C CA . HIS A 1 186 ? 6.724 11.740 1.454 1.00 78.62 186 HIS A CA 1
ATOM 1419 C C . HIS A 1 186 ? 7.313 12.164 2.800 1.00 78.62 186 HIS A C 1
ATOM 1421 O O . HIS A 1 186 ? 7.437 11.325 3.694 1.00 78.62 186 HIS A O 1
ATOM 1427 N N . GLY A 1 187 ? 7.681 13.440 2.950 1.00 82.19 187 GLY A N 1
ATOM 1428 C CA . GLY A 1 187 ? 8.464 13.908 4.095 1.00 82.19 187 GLY A CA 1
ATOM 1429 C C . GLY A 1 187 ? 9.913 13.408 4.069 1.00 82.19 187 GLY A C 1
ATOM 1430 O O . GLY A 1 187 ? 10.523 13.266 5.125 1.00 82.19 187 GLY A O 1
ATOM 1431 N N . ILE A 1 188 ? 10.451 13.113 2.879 1.00 88.62 188 ILE A N 1
ATOM 1432 C CA . ILE A 1 188 ?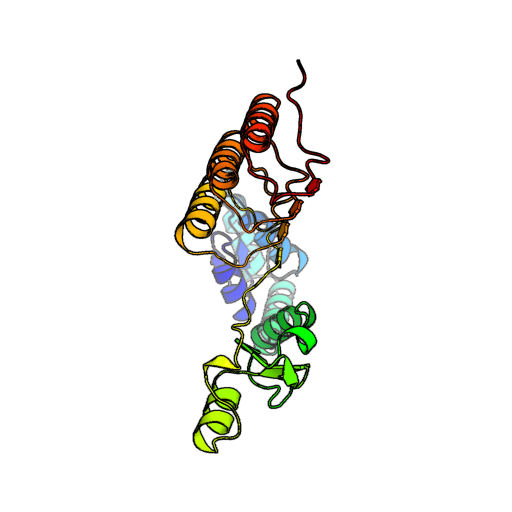 11.848 12.692 2.700 1.00 88.62 188 ILE A CA 1
ATOM 1433 C C . ILE A 1 188 ? 12.777 13.846 3.081 1.00 88.62 188 ILE A C 1
ATOM 1435 O O . ILE A 1 188 ? 12.505 14.991 2.721 1.00 88.62 188 ILE A O 1
ATOM 1439 N N . THR A 1 189 ? 13.850 13.551 3.811 1.00 91.88 189 THR A N 1
ATOM 1440 C CA . THR A 1 189 ? 14.810 14.551 4.295 1.00 91.88 189 THR A CA 1
ATOM 1441 C C . THR A 1 189 ? 16.048 14.645 3.398 1.00 91.88 189 THR A C 1
ATOM 1443 O O . THR A 1 189 ? 16.152 13.968 2.366 1.00 91.88 189 THR A O 1
ATOM 1446 N N . TYR A 1 190 ? 17.029 15.464 3.794 1.00 90.50 190 TYR A N 1
ATOM 1447 C CA . TYR A 1 190 ? 18.329 15.532 3.122 1.00 90.50 190 TYR A CA 1
ATOM 144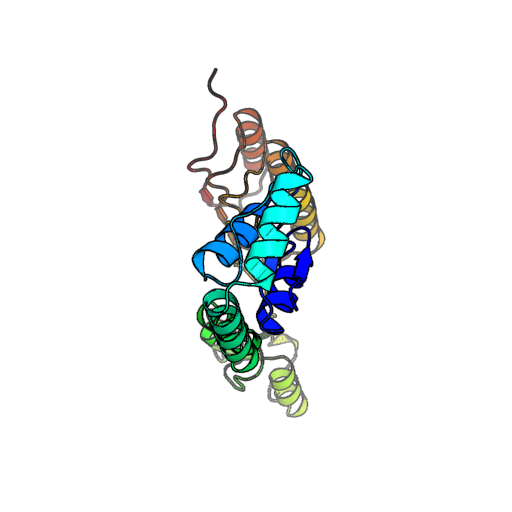8 C C . TYR A 1 190 ? 19.035 14.160 3.045 1.00 90.50 190 TYR A C 1
ATOM 1450 O O . TYR A 1 190 ? 19.771 13.913 2.090 1.00 90.50 190 TYR A O 1
ATOM 1458 N N . GLU A 1 191 ? 18.787 13.241 3.989 1.00 93.38 191 GLU A N 1
ATOM 1459 C CA . GLU A 1 191 ? 19.359 11.885 3.978 1.00 93.38 191 GLU A CA 1
ATOM 1460 C C . GLU A 1 191 ? 18.830 11.066 2.79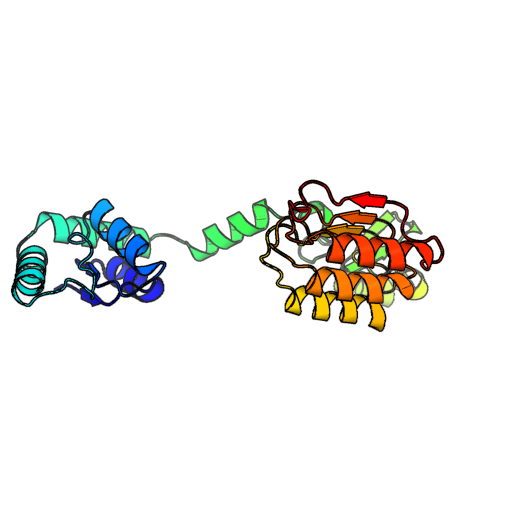3 1.00 93.38 191 GLU A C 1
ATOM 1462 O O . GLU A 1 191 ? 19.599 10.433 2.063 1.00 93.38 191 GLU A O 1
ATOM 1467 N N . GLY A 1 192 ? 17.518 11.102 2.537 1.00 91.56 192 GLY A N 1
ATOM 1468 C CA . GLY A 1 192 ? 16.939 10.456 1.359 1.00 91.56 192 GLY A CA 1
ATOM 1469 C C . GLY A 1 192 ? 17.378 11.131 0.055 1.00 91.56 192 GLY A C 1
ATOM 1470 O O . GLY A 1 192 ? 17.703 10.441 -0.917 1.00 91.56 192 GLY A O 1
ATOM 1471 N N . ALA A 1 193 ? 17.482 12.466 0.047 1.00 92.56 193 ALA A N 1
ATOM 1472 C CA . ALA A 1 193 ? 18.012 13.226 -1.088 1.00 92.56 193 ALA A CA 1
ATOM 1473 C C . ALA A 1 193 ? 19.447 12.814 -1.439 1.00 92.56 193 ALA A C 1
ATOM 1475 O O . ALA A 1 193 ? 19.753 12.594 -2.611 1.00 92.56 193 ALA A O 1
ATOM 1476 N N . TYR A 1 194 ? 20.308 12.641 -0.433 1.00 93.94 194 TYR A N 1
ATOM 1477 C CA . TYR A 1 194 ? 21.679 12.168 -0.605 1.00 93.94 194 TYR A CA 1
ATOM 1478 C C . TYR A 1 194 ? 21.732 10.809 -1.316 1.00 93.94 194 TYR A C 1
ATOM 1480 O O . TYR A 1 194 ? 22.506 10.617 -2.255 1.00 93.94 194 TYR A O 1
ATOM 1488 N N . ARG A 1 195 ? 20.872 9.860 -0.922 1.00 94.81 195 ARG A N 1
ATOM 1489 C CA . ARG A 1 195 ? 20.822 8.526 -1.549 1.00 94.81 195 ARG A CA 1
ATOM 1490 C C . ARG A 1 195 ? 20.401 8.588 -3.013 1.00 94.81 195 ARG A C 1
ATOM 1492 O O . ARG A 1 195 ? 20.988 7.893 -3.844 1.00 94.81 195 ARG A O 1
ATOM 1499 N N . LEU A 1 196 ? 19.418 9.427 -3.340 1.00 91.62 196 LEU A N 1
ATOM 1500 C CA . LEU A 1 196 ? 19.029 9.658 -4.730 1.00 91.62 196 LEU A CA 1
ATOM 1501 C C . LEU A 1 196 ? 20.141 10.351 -5.515 1.00 91.62 196 LEU A C 1
ATOM 1503 O O . LEU A 1 196 ? 20.419 9.937 -6.635 1.00 91.62 196 LEU A O 1
ATOM 1507 N N . ALA A 1 197 ? 20.814 11.340 -4.928 1.00 91.69 197 ALA A N 1
ATOM 1508 C CA . ALA A 1 197 ? 21.942 12.033 -5.540 1.00 91.69 197 ALA A CA 1
ATOM 1509 C C . ALA A 1 197 ? 23.063 11.050 -5.932 1.00 91.69 197 ALA A C 1
ATOM 1511 O O . ALA A 1 197 ? 23.554 11.089 -7.061 1.00 91.69 197 ALA A O 1
ATOM 1512 N N . GLU A 1 198 ? 23.418 10.112 -5.051 1.00 91.69 198 GLU A N 1
ATOM 1513 C CA . GLU A 1 198 ? 24.399 9.060 -5.354 1.00 91.69 198 GLU A CA 1
ATOM 1514 C C . GLU A 1 198 ? 23.936 8.123 -6.482 1.00 91.69 198 GLU A C 1
ATOM 1516 O O . GLU A 1 198 ? 24.712 7.808 -7.388 1.00 91.69 198 GLU A O 1
ATOM 1521 N N . MET A 1 199 ? 22.662 7.714 -6.482 1.00 91.44 199 MET A N 1
ATOM 1522 C CA . MET A 1 199 ? 22.093 6.910 -7.572 1.00 91.44 199 MET A CA 1
ATOM 1523 C C . MET A 1 199 ? 22.150 7.658 -8.909 1.00 91.44 199 MET A C 1
ATOM 1525 O O . MET A 1 199 ? 22.606 7.091 -9.902 1.00 91.44 199 MET A O 1
ATOM 1529 N N . LEU A 1 200 ? 21.777 8.941 -8.935 1.00 89.69 200 LEU A N 1
ATOM 1530 C CA . LEU A 1 200 ? 21.738 9.755 -10.153 1.00 89.69 200 LEU A CA 1
ATOM 1531 C C . LEU A 1 200 ? 23.105 9.850 -10.843 1.00 89.69 200 LEU A C 1
ATOM 1533 O O . LEU A 1 200 ? 23.168 9.748 -12.066 1.00 89.69 200 LEU A O 1
ATOM 1537 N N . LYS A 1 201 ? 24.208 9.941 -10.084 1.00 87.31 201 LYS A N 1
ATOM 1538 C CA . LYS A 1 201 ? 25.577 9.979 -10.643 1.00 87.31 201 LYS A CA 1
ATOM 1539 C C . LYS A 1 201 ? 25.876 8.785 -11.559 1.00 87.31 201 LYS A C 1
ATOM 1541 O O . LYS A 1 201 ? 26.575 8.918 -12.570 1.00 87.31 201 LYS A O 1
ATOM 1546 N N . THR A 1 202 ? 25.341 7.613 -11.225 1.00 85.38 202 THR A N 1
ATOM 1547 C CA . THR A 1 202 ? 25.590 6.355 -11.953 1.00 85.38 202 THR A CA 1
ATOM 1548 C C . THR A 1 202 ? 24.442 5.949 -12.868 1.00 85.38 202 THR A C 1
ATOM 1550 O O . THR A 1 202 ? 24.661 5.228 -13.842 1.00 85.38 202 THR A O 1
ATOM 1553 N N . ASN A 1 203 ? 23.232 6.444 -12.613 1.00 86.06 203 ASN A N 1
ATOM 1554 C CA . ASN A 1 203 ? 22.067 6.137 -13.417 1.00 86.06 203 ASN A CA 1
ATOM 1555 C C . ASN A 1 203 ? 22.203 6.709 -14.840 1.00 86.06 203 ASN A C 1
ATOM 1557 O O . ASN A 1 203 ? 22.768 7.780 -15.067 1.00 86.06 203 ASN A O 1
ATOM 1561 N N . ARG A 1 204 ? 21.717 5.947 -15.823 1.00 84.00 204 ARG A N 1
ATOM 1562 C CA . ARG A 1 204 ? 21.730 6.321 -17.249 1.00 84.00 204 ARG A CA 1
ATOM 1563 C C . ARG A 1 204 ? 20.354 6.217 -17.894 1.00 84.00 204 ARG A C 1
ATOM 1565 O O . ARG A 1 204 ? 20.221 6.362 -19.107 1.00 84.00 204 ARG A O 1
ATOM 1572 N N . THR A 1 205 ? 19.334 5.904 -17.104 1.00 85.38 205 THR A N 1
ATOM 1573 C CA . THR A 1 205 ? 18.025 5.499 -17.609 1.00 85.38 205 THR A CA 1
ATOM 1574 C C . THR A 1 205 ? 16.938 6.504 -17.279 1.00 85.38 205 THR A C 1
ATOM 1576 O O . THR A 1 205 ? 16.120 6.803 -18.153 1.00 85.38 205 THR A O 1
ATOM 1579 N N . LEU A 1 206 ? 16.978 7.068 -16.075 1.00 87.88 206 LEU A N 1
ATOM 1580 C CA . LEU A 1 206 ? 16.024 8.032 -15.567 1.00 87.88 206 LEU A CA 1
ATOM 1581 C C . LEU A 1 206 ? 16.166 9.364 -16.309 1.00 87.88 206 LEU A C 1
ATOM 1583 O O . LEU A 1 206 ? 17.258 9.925 -16.426 1.00 87.88 206 LEU A O 1
ATOM 1587 N N . ASN A 1 207 ? 15.032 9.844 -16.812 1.00 89.00 207 ASN A N 1
ATOM 1588 C CA . ASN A 1 207 ? 14.880 11.057 -17.604 1.00 89.00 207 ASN A CA 1
ATOM 1589 C C . ASN A 1 207 ? 14.087 12.156 -16.890 1.00 89.00 207 ASN A C 1
ATOM 1591 O O . ASN A 1 207 ? 14.366 13.338 -17.097 1.00 89.00 207 ASN A O 1
ATOM 1595 N N . ARG A 1 208 ? 13.144 11.785 -16.022 1.00 90.06 208 ARG A N 1
ATOM 1596 C CA . ARG A 1 208 ? 12.362 12.723 -15.215 1.00 90.06 208 ARG A CA 1
ATOM 1597 C C . ARG A 1 208 ? 12.298 12.260 -13.761 1.00 90.06 208 ARG A C 1
ATOM 1599 O O . ARG A 1 208 ? 11.984 11.098 -13.504 1.00 90.06 208 ARG A O 1
ATOM 1606 N N . LEU A 1 209 ? 12.569 13.166 -12.828 1.00 91.06 209 LEU A N 1
ATOM 1607 C CA . LEU A 1 209 ? 12.415 12.939 -11.391 1.00 91.06 209 LEU A CA 1
ATOM 1608 C C . LEU A 1 209 ? 11.480 13.999 -10.806 1.00 91.06 209 LEU A C 1
ATOM 1610 O O . LEU A 1 209 ? 11.784 15.185 -10.863 1.00 91.06 209 LEU A O 1
ATOM 1614 N N . TYR A 1 210 ? 10.367 13.571 -10.227 1.00 91.06 210 TYR A N 1
ATOM 1615 C CA . TYR A 1 210 ? 9.453 14.430 -9.485 1.00 91.06 210 TYR A CA 1
ATOM 1616 C C . TYR A 1 210 ? 9.638 14.151 -7.999 1.00 91.06 210 TYR A C 1
ATOM 1618 O O . TYR A 1 210 ? 9.382 13.042 -7.537 1.00 91.06 210 TYR A O 1
ATOM 1626 N N . PHE A 1 211 ? 10.133 15.138 -7.263 1.00 89.31 211 PHE A N 1
ATOM 1627 C CA . PHE A 1 211 ? 10.533 15.009 -5.863 1.00 89.31 211 PHE A CA 1
ATOM 1628 C C . PHE A 1 211 ? 9.970 16.147 -4.998 1.00 89.31 211 PHE A C 1
ATOM 1630 O O . PHE A 1 211 ? 10.545 16.500 -3.971 1.00 89.31 211 PHE A O 1
ATOM 1637 N N . PHE A 1 212 ? 8.841 16.705 -5.439 1.00 87.75 212 PHE A N 1
ATOM 1638 C CA . PHE A 1 212 ? 8.134 17.836 -4.844 1.00 87.75 212 PHE A CA 1
ATOM 1639 C C . PHE A 1 212 ? 7.592 17.544 -3.432 1.00 87.75 212 PHE A C 1
ATOM 1641 O O . PHE A 1 212 ? 7.402 16.394 -3.051 1.00 87.75 212 PHE A O 1
ATOM 1648 N N . GLU A 1 213 ? 7.314 18.588 -2.652 1.00 87.50 213 GLU A N 1
ATOM 1649 C CA . GLU A 1 213 ? 6.703 18.494 -1.313 1.00 87.50 213 GLU A CA 1
ATOM 1650 C C . GLU A 1 213 ? 7.439 17.539 -0.343 1.00 87.50 213 GLU A C 1
ATOM 1652 O O . GLU A 1 213 ? 6.828 16.763 0.395 1.00 87.50 213 GLU A O 1
ATOM 1657 N N . ASN A 1 214 ? 8.775 17.583 -0.335 1.00 89.12 214 ASN A N 1
ATOM 1658 C CA . ASN A 1 214 ? 9.625 16.860 0.621 1.00 89.12 214 ASN A CA 1
ATOM 1659 C C . ASN A 1 214 ? 10.412 17.821 1.532 1.00 89.12 214 ASN A C 1
ATOM 1661 O O . ASN A 1 214 ? 10.532 19.007 1.248 1.00 89.12 214 ASN A O 1
ATOM 1665 N N . ASN A 1 215 ? 10.974 17.327 2.637 1.00 89.69 215 ASN A N 1
ATOM 1666 C CA . ASN A 1 215 ? 11.671 18.156 3.627 1.00 89.69 215 ASN A CA 1
ATOM 1667 C C . ASN A 1 215 ? 13.194 18.179 3.411 1.00 89.69 215 ASN A C 1
ATOM 1669 O O . ASN A 1 215 ? 13.966 17.788 4.286 1.00 89.69 215 ASN A O 1
ATOM 1673 N N . LEU A 1 216 ? 13.624 18.564 2.209 1.00 88.06 216 LEU A N 1
ATOM 1674 C CA . LEU A 1 216 ? 15.009 18.366 1.766 1.00 88.06 216 LEU A CA 1
ATOM 1675 C C . LEU A 1 216 ? 16.009 19.294 2.467 1.00 88.06 216 LEU A C 1
ATOM 1677 O O . LEU A 1 216 ? 17.157 18.892 2.658 1.00 88.06 216 LEU A O 1
ATOM 1681 N N . GLY A 1 217 ? 15.591 20.513 2.821 1.00 87.31 217 GLY A N 1
ATOM 1682 C CA . GLY A 1 217 ? 16.479 21.564 3.311 1.00 87.31 217 GLY A CA 1
ATOM 1683 C C . GLY A 1 217 ? 17.524 21.996 2.275 1.00 87.31 217 GLY A C 1
ATOM 1684 O O . GLY A 1 217 ? 17.711 21.371 1.224 1.00 87.31 217 GLY A O 1
ATOM 1685 N N . ASP A 1 218 ? 18.263 23.055 2.590 1.00 86.69 218 ASP A N 1
ATOM 1686 C CA . ASP A 1 218 ? 19.287 23.619 1.699 1.00 86.69 218 ASP A CA 1
ATOM 1687 C C . ASP A 1 218 ? 20.380 22.598 1.379 1.00 86.69 218 ASP A C 1
ATOM 1689 O O . ASP A 1 218 ? 20.845 22.477 0.240 1.00 86.69 218 ASP A O 1
ATOM 1693 N N . HIS A 1 219 ? 20.735 21.793 2.381 1.00 88.19 219 HIS A N 1
ATOM 1694 C CA . HIS A 1 219 ? 21.728 20.742 2.242 1.00 88.19 219 HIS A CA 1
ATOM 1695 C C . HIS A 1 219 ? 21.291 19.657 1.245 1.00 88.19 219 HIS A C 1
ATOM 1697 O O . HIS A 1 219 ? 22.072 19.261 0.376 1.00 88.19 219 HIS A O 1
ATOM 1703 N N . GLY A 1 220 ? 20.031 19.207 1.308 1.00 89.00 220 GLY A N 1
ATOM 1704 C CA . GLY A 1 220 ? 19.497 18.213 0.376 1.00 89.00 220 GLY A CA 1
ATOM 1705 C C . GLY A 1 220 ? 19.456 18.724 -1.065 1.00 89.00 220 GLY A C 1
ATOM 1706 O O . GLY A 1 220 ? 19.847 18.005 -1.990 1.00 89.00 220 GLY A O 1
ATOM 1707 N N . ILE A 1 221 ? 19.063 19.987 -1.260 1.00 88.06 221 ILE A N 1
ATOM 1708 C CA . ILE A 1 221 ? 19.071 20.640 -2.578 1.00 88.06 221 ILE A CA 1
ATOM 1709 C C . ILE A 1 221 ? 20.498 20.750 -3.127 1.00 88.06 221 ILE A C 1
ATOM 1711 O O . ILE A 1 221 ? 20.738 20.432 -4.296 1.00 88.06 221 ILE A O 1
ATOM 1715 N N . GLN A 1 222 ? 21.465 21.137 -2.291 1.00 88.94 222 GLN A N 1
ATOM 1716 C CA . GLN A 1 222 ? 22.866 21.248 -2.692 1.00 88.94 222 GLN A CA 1
ATOM 1717 C C . GLN A 1 222 ? 23.439 19.900 -3.156 1.00 88.94 222 GLN A C 1
ATOM 1719 O O . GLN A 1 222 ? 24.132 19.845 -4.175 1.00 88.94 222 GLN A O 1
ATOM 1724 N N . LEU A 1 223 ? 23.128 18.808 -2.453 1.00 90.06 223 LEU A N 1
ATOM 1725 C CA . LEU A 1 223 ? 23.573 17.460 -2.816 1.00 90.06 223 LEU A CA 1
ATOM 1726 C C . LEU A 1 223 ? 23.003 17.008 -4.167 1.00 90.06 223 LEU A C 1
ATOM 1728 O O . LEU A 1 223 ? 23.744 16.483 -5.005 1.00 90.06 223 LEU A O 1
ATOM 1732 N N . LEU A 1 224 ? 21.713 17.259 -4.415 1.00 89.38 224 LEU A N 1
ATOM 1733 C CA . LEU A 1 224 ? 21.080 16.967 -5.704 1.00 89.38 224 LEU A CA 1
ATOM 1734 C C . LEU A 1 224 ? 21.707 17.795 -6.835 1.00 89.38 224 LEU A C 1
ATOM 1736 O O . LEU A 1 224 ? 22.043 17.244 -7.884 1.00 89.38 224 LEU A O 1
ATOM 1740 N N . ALA A 1 225 ? 21.947 19.090 -6.611 1.00 87.88 225 ALA A N 1
ATOM 1741 C CA . ALA A 1 225 ? 22.597 19.966 -7.585 1.00 87.88 225 ALA A CA 1
ATOM 1742 C C . ALA A 1 225 ? 24.028 19.507 -7.923 1.00 87.88 225 ALA A C 1
ATOM 1744 O O . ALA A 1 225 ? 24.418 19.472 -9.093 1.00 87.88 225 ALA A O 1
ATOM 1745 N N . GLN A 1 226 ? 24.804 19.094 -6.917 1.00 88.00 226 GLN A N 1
ATOM 1746 C CA . GLN A 1 226 ? 26.145 18.545 -7.125 1.00 88.00 226 GLN A CA 1
ATOM 1747 C C . GLN A 1 226 ? 26.113 17.235 -7.913 1.00 88.00 226 GLN A C 1
ATOM 1749 O O . GLN A 1 226 ? 26.939 17.042 -8.806 1.00 88.00 226 GLN A O 1
ATOM 1754 N N . ALA A 1 227 ? 25.170 16.336 -7.621 1.00 87.38 227 ALA A N 1
ATOM 1755 C CA . ALA A 1 227 ? 25.013 15.108 -8.393 1.00 87.38 227 ALA A CA 1
ATOM 1756 C C . ALA A 1 227 ? 24.668 15.403 -9.854 1.00 87.38 227 ALA A C 1
ATOM 1758 O O . ALA A 1 227 ? 25.302 14.838 -10.742 1.00 87.38 227 ALA A O 1
ATOM 1759 N N . LEU A 1 228 ? 23.746 16.336 -10.107 1.00 84.00 228 LEU A N 1
ATOM 1760 C CA . LEU A 1 228 ? 23.364 16.765 -11.454 1.00 84.00 228 LEU A CA 1
ATOM 1761 C C . LEU A 1 228 ? 24.545 17.299 -12.269 1.00 84.00 228 LEU A C 1
ATOM 1763 O O . LEU A 1 228 ? 24.656 16.972 -13.448 1.00 84.00 228 LEU A O 1
ATOM 1767 N N . ALA A 1 229 ? 25.459 18.045 -11.644 1.00 83.12 229 ALA A N 1
ATOM 1768 C CA . ALA A 1 229 ? 26.673 18.530 -12.306 1.00 83.12 229 ALA A CA 1
ATOM 1769 C C . ALA A 1 229 ? 27.590 17.395 -12.810 1.00 83.12 229 ALA A C 1
ATOM 1771 O O . ALA A 1 229 ? 28.385 17.607 -13.723 1.00 83.12 229 ALA A O 1
ATOM 1772 N N . HIS A 1 230 ? 27.468 16.195 -12.234 1.00 75.25 230 HIS A N 1
ATOM 1773 C CA . HIS A 1 230 ? 28.238 15.002 -12.597 1.00 75.25 230 HIS A CA 1
ATOM 1774 C C . HIS A 1 230 ? 27.417 13.972 -13.400 1.00 75.25 230 HIS A C 1
ATOM 1776 O O . HIS A 1 230 ? 27.963 12.949 -13.815 1.00 75.25 230 HIS A O 1
ATOM 1782 N N . CYS A 1 231 ? 26.116 14.201 -13.614 1.00 68.25 231 CYS A N 1
ATOM 1783 C CA . CYS A 1 231 ? 25.246 13.287 -14.352 1.00 68.25 231 CYS A CA 1
ATOM 1784 C C . CYS A 1 231 ? 25.416 13.459 -15.867 1.00 68.25 231 CYS A C 1
ATOM 1786 O O . CYS A 1 231 ? 25.277 14.556 -16.406 1.00 68.25 231 CYS A O 1
ATOM 1788 N N . ASP A 1 232 ? 25.636 12.355 -16.580 1.00 56.94 232 ASP A N 1
ATOM 1789 C CA . ASP A 1 232 ? 25.928 12.366 -18.019 1.00 56.94 232 ASP A CA 1
ATOM 1790 C C . ASP A 1 232 ? 24.647 12.356 -18.886 1.00 56.94 232 ASP A C 1
ATOM 1792 O O . ASP A 1 232 ? 24.380 11.438 -19.660 1.00 56.94 232 ASP A O 1
ATOM 1796 N N . ARG A 1 233 ? 23.839 13.419 -18.747 1.00 65.31 233 ARG A N 1
ATOM 1797 C CA . ARG A 1 233 ? 22.755 13.843 -19.667 1.00 65.31 233 ARG A CA 1
ATOM 1798 C C . ARG A 1 233 ? 21.448 13.036 -19.729 1.00 65.31 233 ARG A C 1
ATOM 1800 O O . ARG A 1 233 ? 20.586 13.407 -20.524 1.00 65.31 233 ARG A O 1
ATOM 1807 N N . SER A 1 234 ? 21.236 11.978 -18.942 1.00 69.06 234 SER A N 1
ATOM 1808 C CA . SER A 1 234 ? 19.971 11.216 -19.041 1.00 69.06 234 SER A CA 1
ATOM 1809 C C . SER A 1 234 ? 18.764 11.967 -18.463 1.00 69.06 234 SER A C 1
ATOM 1811 O O . SER A 1 234 ? 17.686 11.939 -19.060 1.00 69.06 234 SER A O 1
ATOM 1813 N N . LEU A 1 235 ? 18.949 12.662 -17.336 1.00 82.75 235 LEU A N 1
ATOM 1814 C CA . LEU A 1 235 ? 17.905 13.395 -16.621 1.00 82.75 235 LEU A CA 1
ATOM 1815 C C . LEU A 1 235 ? 17.687 14.778 -17.257 1.00 82.75 235 LEU A C 1
ATOM 1817 O O . LEU A 1 235 ? 18.565 15.634 -17.198 1.00 82.75 235 LEU A O 1
ATOM 1821 N N . SER A 1 236 ? 16.520 15.000 -17.867 1.00 85.75 236 SER A N 1
ATOM 1822 C CA . SER A 1 236 ? 16.162 16.267 -18.527 1.00 85.75 236 SER A CA 1
ATOM 1823 C C . SER A 1 236 ? 15.172 17.116 -17.732 1.00 85.75 236 SER A C 1
ATOM 1825 O O . SER A 1 236 ? 14.939 18.269 -18.084 1.00 85.75 236 SER A O 1
ATOM 1827 N N . HIS A 1 237 ? 14.546 16.550 -16.700 1.00 88.62 237 HIS A N 1
ATOM 1828 C CA . HIS A 1 237 ? 13.586 17.257 -15.860 1.00 88.62 237 HIS A CA 1
ATOM 1829 C C . HIS A 1 237 ? 13.705 16.800 -14.406 1.00 88.62 237 HIS A C 1
ATOM 1831 O O . HIS A 1 237 ? 13.690 15.599 -14.128 1.00 88.62 237 HIS A O 1
ATOM 1837 N N . MET A 1 238 ? 13.790 17.762 -13.490 1.00 89.19 238 MET A N 1
ATOM 1838 C CA . MET A 1 238 ? 13.686 17.533 -12.056 1.00 89.19 238 MET A CA 1
ATOM 1839 C C . MET A 1 238 ? 12.720 18.561 -11.467 1.00 89.19 238 MET A C 1
ATOM 1841 O O . MET A 1 238 ? 12.934 19.759 -11.641 1.00 89.19 238 MET A O 1
ATOM 1845 N N . ASP A 1 239 ? 11.672 18.090 -10.796 1.00 88.75 239 ASP A N 1
ATOM 1846 C CA . ASP A 1 239 ? 10.714 18.936 -10.084 1.00 88.75 239 ASP A CA 1
ATOM 1847 C C . ASP A 1 239 ? 10.947 18.828 -8.575 1.00 88.75 239 ASP A C 1
ATOM 1849 O O . ASP A 1 239 ? 10.845 17.741 -8.006 1.00 88.75 239 ASP A O 1
ATOM 1853 N N . LEU A 1 240 ? 11.276 19.957 -7.948 1.00 86.69 240 LEU A N 1
ATOM 1854 C CA . LEU A 1 240 ? 11.533 20.093 -6.511 1.00 86.69 240 LEU A CA 1
ATOM 1855 C C . LEU A 1 240 ? 10.533 21.048 -5.838 1.00 86.69 240 LEU A C 1
ATOM 1857 O O . LEU A 1 240 ? 10.779 21.488 -4.716 1.00 86.69 240 LEU A O 1
ATOM 1861 N N . ASN A 1 241 ? 9.428 21.408 -6.504 1.00 86.25 241 ASN A N 1
ATOM 1862 C CA . ASN A 1 241 ? 8.460 22.380 -5.988 1.00 86.25 241 ASN A CA 1
ATOM 1863 C C . ASN A 1 241 ? 7.960 22.000 -4.583 1.00 86.25 241 ASN A C 1
ATOM 1865 O O . ASN A 1 241 ? 7.793 20.826 -4.277 1.00 86.25 241 ASN A O 1
ATOM 1869 N N . GLY A 1 242 ? 7.764 22.975 -3.697 1.00 78.00 242 GLY A N 1
ATOM 1870 C CA . GLY A 1 242 ? 7.296 22.719 -2.333 1.00 78.00 242 GLY A CA 1
ATOM 1871 C C . GLY A 1 242 ? 8.284 21.941 -1.460 1.00 78.00 242 GLY A C 1
ATOM 1872 O O . GLY A 1 242 ? 7.923 21.571 -0.347 1.00 78.00 242 GLY A O 1
ATOM 1873 N N . SER A 1 243 ? 9.513 21.694 -1.931 1.00 78.94 243 SER A N 1
ATOM 1874 C CA . SER A 1 243 ? 10.575 21.186 -1.069 1.00 78.94 243 SER A CA 1
ATOM 1875 C C . SER A 1 243 ? 11.075 22.326 -0.192 1.00 78.94 243 SER A C 1
ATOM 1877 O O . SER A 1 243 ? 11.487 23.363 -0.713 1.00 78.94 243 SER A O 1
ATOM 1879 N N . THR A 1 244 ? 10.984 22.176 1.126 1.00 72.25 244 THR A N 1
ATOM 1880 C CA . THR A 1 244 ? 11.375 23.233 2.066 1.00 72.25 244 THR A CA 1
ATOM 1881 C C . THR A 1 244 ? 12.864 23.542 1.931 1.00 72.25 244 THR A C 1
ATOM 1883 O O . THR A 1 244 ? 13.707 22.646 1.992 1.00 72.25 244 THR A O 1
ATOM 1886 N N . LEU A 1 245 ? 13.169 24.825 1.748 1.00 63.75 245 LEU A N 1
ATOM 1887 C CA . LEU A 1 245 ? 14.478 25.395 2.049 1.00 63.75 245 LEU A CA 1
ATOM 1888 C C . LEU A 1 245 ? 14.508 25.663 3.554 1.00 63.75 245 LEU A C 1
ATOM 1890 O O . LEU A 1 245 ? 13.470 26.014 4.129 1.00 63.75 245 LEU A O 1
ATOM 1894 N N . GLU A 1 246 ? 15.648 25.442 4.202 1.00 57.91 246 GLU A N 1
ATOM 1895 C CA . GLU A 1 246 ? 15.757 25.830 5.608 1.00 57.91 246 GLU A CA 1
ATOM 1896 C C . GLU A 1 246 ? 15.656 27.359 5.654 1.00 57.91 246 GLU A C 1
ATOM 1898 O O . GLU A 1 246 ? 16.374 28.064 4.952 1.00 57.91 246 GLU A O 1
ATOM 1903 N N . SER A 1 247 ? 14.687 27.889 6.401 1.00 52.97 247 SER A N 1
ATOM 1904 C CA . SER A 1 247 ? 14.665 29.321 6.679 1.00 52.97 247 SER A CA 1
ATOM 1905 C C . SER A 1 247 ? 15.749 29.608 7.711 1.00 52.97 247 SER A C 1
ATOM 1907 O O . SER A 1 247 ? 15.643 29.092 8.828 1.00 52.97 247 SER A O 1
ATOM 1909 N N . ASP A 1 248 ? 16.744 30.411 7.333 1.00 43.12 248 ASP A N 1
ATOM 1910 C CA . ASP A 1 248 ? 17.657 31.075 8.274 1.00 43.12 248 ASP A CA 1
ATOM 1911 C C . ASP A 1 248 ? 16.898 31.789 9.413 1.00 43.12 248 ASP A C 1
ATOM 1913 O O . ASP A 1 248 ? 15.842 32.417 9.138 1.00 43.12 248 ASP A O 1
#

Solvent-accessible surface area (backbone atoms only — not comparable to full-atom values): 12770 Å² total; per-residue (Å²): 123,64,45,76,46,50,21,52,69,69,60,48,50,51,37,39,46,72,18,28,18,35,44,22,35,18,82,61,77,69,12,49,58,45,10,49,52,34,28,76,65,42,19,26,57,68,52,43,45,57,92,76,60,45,72,67,60,50,52,50,51,54,51,45,54,73,64,41,66,63,33,39,48,42,8,35,54,49,8,50,49,59,68,72,51,60,64,69,59,53,50,52,49,54,53,54,72,74,45,67,53,82,82,41,26,6,74,89,47,68,90,39,55,38,46,25,31,34,70,96,75,75,41,38,31,19,64,73,56,51,53,54,33,42,77,68,69,75,44,58,78,88,57,52,42,69,61,60,65,36,64,47,82,46,57,66,65,62,48,42,37,69,50,37,38,55,49,26,48,51,45,63,75,73,53,81,49,39,27,32,42,34,54,22,51,31,66,26,31,33,71,18,36,43,36,42,18,61,28,47,45,72,48,74,43,44,28,35,41,36,44,21,40,18,47,26,28,55,68,14,53,51,41,37,54,55,21,55,77,60,33,86,73,41,61,79,44,74,42,54,58,73,36,42,63,66,80,130

Radius of gyration: 26.86 Å; Cα contacts (8 Å, |Δi|>4): 436; chains: 1; bounding box: 60×54×74 Å

Mean predicted aligned error: 11.92 Å

pLDDT: mean 89.28, std 8.77, range [43.12, 98.38]

Sequence (248 aa):
DGICHHGGAGTTAAGLRAGLPTIVIPFFGDQYFWGDVVQQSGAGPGPLPAATLTTETLVSAITIISNDQVMKRVAQDLGNRIRNENGCQAAVESFHRQLPLQRMRSDLEGTYPACFRIPNYNLQVSWPVAQVLFSHALLTQDELIPWATQELYLDNNRVSDMGTQLLAQAISTSNTNLRVLYLGSHGITYEGAYRLAEMLKTNRTLNRLYFFENNLGDHGIQLLAQALAHCDRSLSHMDLNGSTLESD

Foldseek 3Di:
DAEEDQQDPVVLLVRLLVLAQYAHAHADDCSQVSQVVSVVLLLFNHHRHPVNDDPVVVVVRVVCSVPPPVSSVSSNVSSVVSVPDPVVVVVVVVVVVPDPLVQQAWPVGSVAGFQWAQVVVRTGHDPVVVVVCVVVVVDDPVSIDTPQAQAAACEPVLQELVNLLVVLVCCQPPNPAHAYYAQEDNQYELSSLLSNLVSQLRDQHYAEYEHEQYQHEPNSVVSNVVSVVNHDPRHPYYHHHNHDYDDD